Protein AF-0000000086152739 (afdb_homodimer)

Nearest PDB structures (foldseek):
  7xge-assembly3_E  TM=3.421E-01  e=3.386E-01  synthetic construct
  7uwb-assembly1_m  TM=4.133E-01  e=2.167E+00  Citrus x limon
  7uwa-assembly1_o  TM=2.280E-01  e=9.446E-01  Citrus x limon
  7xge-assembly3_E  TM=3.393E-01  e=4.428E-01  synthetic construct
  7uwb-assembly1_m  TM=4.180E-01  e=1.172E+00  Citrus x limon

Foldseek 3Di:
DCDLLNVLLCLLLVLLVVLLVVLVCCLPPVLVVLLPDPDWLLPSLQVLLVVCVVNVVSNVVSLVSNLVSLQVSLVVCCPVPPVLSVLSNVLSVLSVVLVVLCVVPPVVLSVCSNPSVNDNVVTDVVNSVSSVVNSVSSVVVSVSSVSSSVSSVCSSVVPPPDPPPPPPD/DCDPLNVLLCLLLVLLVVLLVVLVCCLPPVLVVLLPDPDWLVPSLQVLLVVCVVNVVSNVVSLVSNLVSLQVSLVVCCPPPPVLSVLSNVLSVLSVVLVVLCVPPPVVLSVCSNPSVNDNVVTDVVNSVSSVVNSVSSVVVSVSSVSSSVSSVCSSVVPPDDPPPPPPD

Secondary structure (DSSP, 8-state):
---HHHHHHHHHHHHHHHHHHHHHHIIIIIHHHHHH----HHHHHHHHHHHHHHHHHHHHHHHHHHHHHHHHHHHHTTTT-HHHHHHHHHHHHHHHHHHHHIIIIIHHHHHHHH-HHHHHHH-HHHHHHHHHHHHHHHHHHHHHHHHHHHHHHHHHHT-S---------/---HHHHHHHHHHHHHHHHHHHHHHIIIIIHHHHHHS---HHHHHHHHHHHHHHHHHHHHHHHHHHHHHHHHHHHHTTTT-HHHHHHHHHHHHHHHHHHHHIIIIIHHHHHHHH-HHHHHHH-HHHHHHHHHHHHHHHHHHHHHHHHHHHHHHHHHHT-S---------

InterPro domains:
  IPR013901 Anthrone oxygenase [PF08592] (48-150)

Radius of gyration: 21.72 Å; Cα contacts (8 Å, |Δi|>4): 498; chains: 2; bounding box: 40×76×48 Å

Structure (mmCIF, N/CA/C/O backbone):
data_AF-0000000086152739-model_v1
#
loop_
_entity.id
_entity.type
_entity.pdbx_description
1 polymer 'DUF1772-domain-containing protein'
#
loop_
_atom_site.group_PDB
_atom_site.id
_atom_site.type_symbol
_atom_site.label_atom_id
_atom_site.label_alt_id
_atom_site.label_comp_id
_atom_site.label_asym_id
_atom_site.label_entity_id
_atom_site.label_seq_id
_atom_site.pdbx_PDB_ins_code
_atom_site.Cartn_x
_atom_site.Cartn_y
_atom_site.Cartn_z
_atom_site.occupancy
_atom_site.B_iso_or_equiv
_atom_site.auth_seq_id
_atom_site.auth_comp_id
_atom_site.auth_asym_id
_atom_site.auth_atom_id
_atom_site.pdbx_PDB_model_num
ATOM 1 N N . MET A 1 1 ? -10.844 28.344 1.868 1 49.75 1 MET A N 1
ATOM 2 C CA . MET A 1 1 ? -10.555 27.75 0.566 1 49.75 1 MET A CA 1
ATOM 3 C C . MET A 1 1 ? -9.273 26.922 0.623 1 49.75 1 MET A C 1
ATOM 5 O O . MET A 1 1 ? -8.359 27.234 1.384 1 49.75 1 MET A O 1
ATOM 9 N N . VAL A 1 2 ? -9.445 25.688 0.151 1 66.88 2 VAL A N 1
ATOM 10 C CA . VAL A 1 2 ? -8.258 24.844 0.134 1 66.88 2 VAL A CA 1
ATOM 11 C C . VAL A 1 2 ? -7.199 25.469 -0.779 1 66.88 2 VAL A C 1
ATOM 13 O O . VAL A 1 2 ? -7.469 25.75 -1.952 1 66.88 2 VAL A O 1
ATOM 16 N N . THR A 1 3 ? -6.086 25.906 -0.227 1 82 3 THR A N 1
ATOM 17 C CA . THR A 1 3 ? -5.004 26.562 -0.957 1 82 3 THR A CA 1
ATOM 18 C C . THR A 1 3 ? -4.289 25.562 -1.862 1 82 3 THR A C 1
ATOM 20 O O . THR A 1 3 ? -4.453 24.344 -1.71 1 82 3 THR A O 1
ATOM 23 N N . THR A 1 4 ? -3.709 26.109 -2.904 1 85.44 4 THR A N 1
ATOM 24 C CA . THR A 1 4 ? -2.885 25.297 -3.797 1 85.44 4 THR A CA 1
ATOM 25 C C . THR A 1 4 ? -1.83 24.531 -3.01 1 85.44 4 THR A C 1
ATOM 27 O O . THR A 1 4 ? -1.557 23.359 -3.305 1 85.44 4 THR A O 1
ATOM 30 N N . GLU A 1 5 ? -1.317 25.125 -2.018 1 87.06 5 GLU A N 1
ATOM 31 C CA . GLU A 1 5 ? -0.312 24.484 -1.176 1 87.06 5 GLU A CA 1
ATOM 32 C C . GLU A 1 5 ? -0.895 23.281 -0.446 1 87.06 5 GLU A C 1
ATOM 34 O O . GLU A 1 5 ? -0.282 22.203 -0.415 1 87.06 5 GLU A O 1
ATOM 39 N N . ALA A 1 6 ? -2.051 23.516 0.002 1 89 6 ALA A N 1
ATOM 40 C CA . ALA A 1 6 ? -2.699 22.438 0.746 1 89 6 ALA A CA 1
ATOM 41 C C . ALA A 1 6 ? -3.008 21.25 -0.162 1 89 6 ALA A C 1
ATOM 43 O O . ALA A 1 6 ? -2.842 20.094 0.236 1 89 6 ALA A O 1
ATOM 44 N N . LEU A 1 7 ? -3.4 21.562 -1.333 1 93.06 7 LEU A N 1
ATOM 45 C CA . LEU A 1 7 ? -3.723 20.5 -2.289 1 93.06 7 LEU A CA 1
ATOM 46 C C . LEU A 1 7 ? -2.471 19.734 -2.691 1 93.06 7 LEU A C 1
ATOM 48 O O . LEU A 1 7 ? -2.5 18.516 -2.801 1 93.06 7 LEU A O 1
ATOM 52 N N . LEU A 1 8 ? -1.413 20.438 -2.904 1 96.12 8 LEU A N 1
ATOM 53 C CA . LEU A 1 8 ? -0.146 19.797 -3.252 1 96.12 8 LEU A CA 1
ATOM 54 C C . LEU A 1 8 ? 0.357 18.938 -2.107 1 96.12 8 LEU A C 1
ATOM 56 O O . LEU A 1 8 ? 0.83 17.812 -2.332 1 96.12 8 LEU A O 1
ATOM 60 N N . GLU A 1 9 ? 0.241 19.406 -0.935 1 95.88 9 GLU A N 1
ATOM 61 C CA . GLU A 1 9 ? 0.709 18.688 0.24 1 95.88 9 GLU A CA 1
ATOM 62 C C . GLU A 1 9 ? -0.088 17.406 0.446 1 95.88 9 GLU A C 1
ATOM 64 O O . GLU A 1 9 ? 0.488 16.344 0.7 1 95.88 9 GLU A O 1
ATOM 69 N N . ILE A 1 10 ? -1.342 17.516 0.306 1 96.38 10 ILE A N 1
ATOM 70 C CA . ILE A 1 10 ? -2.199 16.344 0.487 1 96.38 10 ILE A CA 1
ATOM 71 C C . ILE A 1 10 ? -1.947 15.344 -0.637 1 96.38 10 ILE A C 1
ATOM 73 O O . ILE A 1 10 ? -1.865 14.141 -0.394 1 96.38 10 ILE A O 1
ATOM 77 N N . ALA A 1 11 ? -1.798 15.812 -1.837 1 97.88 11 ALA A N 1
ATOM 78 C CA . ALA A 1 11 ? -1.507 14.93 -2.963 1 97.88 11 ALA A CA 1
ATOM 79 C C . ALA A 1 11 ? -0.186 14.195 -2.754 1 97.88 11 ALA A C 1
ATOM 81 O O . ALA A 1 11 ? -0.087 12.992 -3.025 1 97.88 11 ALA A O 1
ATOM 82 N N . ALA A 1 12 ? 0.777 14.961 -2.283 1 98.62 12 ALA A N 1
ATOM 83 C CA . ALA A 1 12 ? 2.092 14.383 -2.035 1 98.62 12 ALA A CA 1
ATOM 84 C C . ALA A 1 12 ? 2.012 13.266 -0.993 1 98.62 12 ALA A C 1
ATOM 86 O O . ALA A 1 12 ? 2.482 12.156 -1.228 1 98.62 12 ALA A O 1
ATOM 87 N N . ALA A 1 13 ? 1.354 13.539 0.078 1 98.44 13 ALA A N 1
ATOM 88 C CA . ALA A 1 13 ? 1.264 12.578 1.175 1 98.44 13 ALA A CA 1
ATOM 89 C C . ALA A 1 13 ? 0.388 11.391 0.792 1 98.44 13 ALA A C 1
ATOM 91 O O . ALA A 1 13 ? 0.712 10.25 1.113 1 98.44 13 ALA A O 1
ATOM 92 N N . ALA A 1 14 ? -0.678 11.672 0.103 1 98.81 14 ALA A N 1
ATOM 93 C CA . ALA A 1 14 ? -1.589 10.602 -0.297 1 98.81 14 ALA A CA 1
ATOM 94 C C . ALA A 1 14 ? -0.898 9.609 -1.232 1 98.81 14 ALA A C 1
ATOM 96 O O . ALA A 1 14 ? -0.954 8.398 -1.015 1 98.81 14 ALA A O 1
ATOM 97 N N . THR A 1 15 ? -0.236 10.133 -2.197 1 98.94 15 THR A N 1
ATOM 98 C CA . THR A 1 15 ? 0.363 9.25 -3.189 1 98.94 15 THR A CA 1
ATOM 99 C C . THR A 1 15 ? 1.608 8.57 -2.627 1 98.94 15 THR A C 1
ATOM 101 O O . THR A 1 15 ? 1.927 7.438 -3 1 98.94 15 THR A O 1
ATOM 104 N N . SER A 1 16 ? 2.273 9.227 -1.722 1 98.94 16 SER A N 1
ATOM 105 C CA . SER A 1 16 ? 3.387 8.562 -1.053 1 98.94 16 SER A CA 1
ATOM 106 C C . SER A 1 16 ? 2.9 7.426 -0.163 1 98.94 16 SER A C 1
ATOM 108 O O . SER A 1 16 ? 3.535 6.371 -0.094 1 98.94 16 SER A O 1
ATOM 110 N N . GLY A 1 17 ? 1.826 7.621 0.519 1 98.94 17 GLY A N 1
ATOM 111 C CA . GLY A 1 17 ? 1.243 6.57 1.333 1 98.94 17 GLY A CA 1
ATOM 112 C C . GLY A 1 17 ? 0.799 5.367 0.524 1 98.94 17 GLY A C 1
ATOM 113 O O . GLY A 1 17 ? 1.046 4.223 0.914 1 98.94 17 GLY A O 1
ATOM 114 N N . LEU A 1 18 ? 0.16 5.656 -0.586 1 98.94 18 LEU A N 1
ATOM 115 C CA . LEU A 1 18 ? -0.248 4.578 -1.476 1 98.94 18 LEU A CA 1
ATOM 116 C C . LEU A 1 18 ? 0.965 3.811 -1.993 1 98.94 18 LEU A C 1
ATOM 118 O O . LEU A 1 18 ? 0.939 2.58 -2.074 1 98.94 18 LEU A O 1
ATOM 122 N N . PHE A 1 19 ? 2.012 4.531 -2.346 1 98.94 19 PHE A N 1
ATOM 123 C CA . PHE A 1 19 ? 3.229 3.904 -2.852 1 98.94 19 PHE A CA 1
ATOM 124 C C . PHE A 1 19 ? 3.844 2.99 -1.799 1 98.94 19 PHE A C 1
ATOM 126 O O . PHE A 1 19 ? 4.07 1.806 -2.055 1 98.94 19 PHE A O 1
ATOM 133 N N . VAL A 1 20 ? 4.105 3.561 -0.603 1 98.88 20 VAL A N 1
ATOM 134 C CA . VAL A 1 20 ? 4.824 2.785 0.401 1 98.88 20 VAL A CA 1
ATOM 135 C C . VAL A 1 20 ? 3.947 1.637 0.895 1 98.88 20 VAL A C 1
ATOM 137 O O . VAL A 1 20 ? 4.449 0.556 1.214 1 98.88 20 VAL A O 1
ATOM 140 N N . GLY A 1 21 ? 2.631 1.815 0.962 1 98.88 21 GLY A N 1
ATOM 141 C CA . GLY A 1 21 ? 1.757 0.707 1.311 1 98.88 21 GLY A CA 1
ATOM 142 C C . GLY A 1 21 ? 1.848 -0.453 0.338 1 98.88 21 GLY A C 1
ATOM 143 O O . GLY A 1 21 ? 1.863 -1.615 0.749 1 98.88 21 GLY A O 1
ATOM 144 N N . GLY A 1 22 ? 1.84 -0.127 -0.927 1 98.69 22 GLY A N 1
ATOM 145 C CA . GLY A 1 22 ? 2.039 -1.155 -1.935 1 98.69 22 GLY A CA 1
ATOM 146 C C . GLY A 1 22 ? 3.408 -1.804 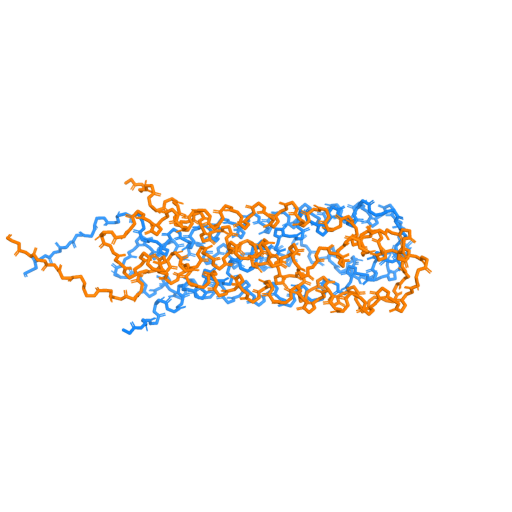-1.863 1 98.69 22 GLY A C 1
ATOM 147 O O . GLY A 1 22 ? 3.533 -3.021 -2.01 1 98.69 22 GLY A O 1
ATOM 148 N N . ALA A 1 23 ? 4.414 -0.983 -1.657 1 98.69 23 ALA A N 1
ATOM 149 C CA . ALA A 1 23 ? 5.77 -1.512 -1.534 1 98.69 23 ALA A CA 1
ATOM 150 C C . ALA A 1 23 ? 5.895 -2.432 -0.323 1 98.69 23 ALA A C 1
ATOM 152 O O . ALA A 1 23 ? 6.535 -3.48 -0.395 1 98.69 23 ALA A O 1
ATOM 153 N N . LEU A 1 24 ? 5.312 -2.004 0.714 1 98.75 24 LEU A N 1
ATOM 154 C CA . LEU A 1 24 ? 5.32 -2.824 1.92 1 98.75 24 LEU A CA 1
ATOM 155 C C . LEU A 1 24 ? 4.586 -4.141 1.687 1 98.75 24 LEU A C 1
ATOM 157 O O . LEU A 1 24 ? 5.059 -5.203 2.105 1 98.75 24 LEU A O 1
ATOM 161 N N . TYR A 1 25 ? 3.49 -4.102 1.059 1 98.62 25 TYR A N 1
ATOM 162 C CA . TYR A 1 25 ? 2.732 -5.305 0.731 1 98.62 25 TYR A CA 1
ATOM 163 C C . TYR A 1 25 ? 3.574 -6.273 -0.089 1 98.62 25 TYR A C 1
ATOM 165 O O . TYR A 1 25 ? 3.586 -7.477 0.181 1 98.62 25 TYR A O 1
ATOM 173 N N . THR A 1 26 ? 4.188 -5.734 -1.068 1 98 26 THR A N 1
ATOM 174 C CA . THR A 1 26 ? 5.062 -6.559 -1.891 1 98 26 THR A CA 1
ATOM 175 C C . THR A 1 26 ? 6.168 -7.184 -1.044 1 98 26 THR A C 1
ATOM 177 O O . THR A 1 26 ? 6.48 -8.367 -1.193 1 98 26 THR A O 1
ATOM 180 N N . SER A 1 27 ? 6.691 -6.449 -0.095 1 97.88 27 SER A N 1
ATOM 181 C CA . SER A 1 27 ? 7.832 -6.879 0.705 1 97.88 27 SER A CA 1
ATOM 182 C C . SER A 1 27 ? 7.422 -7.93 1.733 1 97.88 27 SER A C 1
ATOM 184 O O . SER A 1 27 ? 8.188 -8.859 2.02 1 97.88 27 SER A O 1
ATOM 186 N N . VAL A 1 28 ? 6.191 -7.805 2.232 1 97.62 28 VAL A N 1
ATOM 187 C CA . VAL A 1 28 ? 5.902 -8.633 3.396 1 97.62 28 VAL A CA 1
ATOM 188 C C . VAL A 1 28 ? 4.812 -9.648 3.051 1 97.62 28 VAL A C 1
ATOM 190 O O . VAL A 1 28 ? 4.539 -10.57 3.826 1 97.62 28 VAL A O 1
ATOM 193 N N . VAL A 1 29 ? 4.203 -9.508 1.945 1 97.69 29 VAL A N 1
ATOM 194 C CA . VAL A 1 29 ? 3.129 -10.43 1.59 1 97.69 29 VAL A CA 1
ATOM 195 C C . VAL A 1 29 ? 3.463 -11.133 0.276 1 97.69 29 VAL A C 1
ATOM 197 O O . VAL A 1 29 ? 3.701 -12.344 0.255 1 97.69 29 VAL A O 1
ATOM 200 N N . GLN A 1 30 ? 3.621 -10.359 -0.79 1 95.44 30 GLN A N 1
ATOM 201 C CA . GLN A 1 30 ? 3.771 -10.961 -2.113 1 95.44 30 GLN A CA 1
ATOM 202 C C . GLN A 1 30 ? 5.062 -11.766 -2.213 1 95.44 30 GLN A C 1
ATOM 204 O O . GLN A 1 30 ? 5.055 -12.906 -2.666 1 95.44 30 GLN A O 1
ATOM 209 N N . GLN A 1 31 ? 6.16 -11.117 -1.797 1 93.81 31 GLN A N 1
ATOM 210 C CA . GLN A 1 31 ? 7.465 -11.75 -1.968 1 93.81 31 GLN A CA 1
ATOM 211 C C . GLN A 1 31 ? 7.582 -13.016 -1.119 1 93.81 31 GLN A C 1
ATOM 213 O O . GLN A 1 31 ? 7.965 -14.07 -1.622 1 93.81 31 GLN A O 1
ATOM 218 N N . PRO A 1 32 ? 7.277 -13 0.114 1 94.25 32 PRO A N 1
ATOM 219 C CA . PRO A 1 32 ? 7.375 -14.234 0.889 1 94.25 32 PRO A CA 1
ATOM 220 C C . PRO A 1 32 ? 6.387 -15.305 0.423 1 94.25 32 PRO A C 1
ATOM 222 O O . PRO A 1 32 ? 6.703 -16.5 0.45 1 94.25 32 PRO A O 1
ATOM 225 N N . ALA A 1 33 ? 5.176 -14.922 0.043 1 93.12 33 ALA A N 1
ATOM 226 C CA . ALA A 1 33 ? 4.211 -15.891 -0.463 1 93.12 33 ALA A CA 1
ATOM 227 C C . ALA A 1 33 ? 4.746 -16.609 -1.7 1 93.12 33 ALA A C 1
ATOM 229 O O . ALA A 1 33 ? 4.562 -17.812 -1.854 1 93.12 33 ALA A O 1
ATOM 230 N N . PHE A 1 34 ? 5.383 -15.844 -2.531 1 89.44 34 PHE A N 1
ATOM 231 C CA . PHE A 1 34 ? 5.992 -16.375 -3.742 1 89.44 34 PHE A CA 1
ATOM 232 C C . PHE A 1 34 ? 7.07 -17.406 -3.396 1 89.44 34 PHE A C 1
ATOM 234 O O . PHE A 1 34 ? 7.121 -18.484 -3.988 1 89.44 34 PHE A O 1
ATOM 241 N N . LEU A 1 35 ? 7.898 -17.156 -2.467 1 90.75 35 LEU A N 1
ATOM 242 C CA . LEU A 1 35 ? 9.023 -18.016 -2.107 1 90.75 35 LEU A CA 1
ATOM 243 C C . LEU A 1 35 ? 8.555 -19.234 -1.33 1 90.75 35 LEU A C 1
ATOM 245 O O . LEU A 1 35 ? 9.211 -20.281 -1.357 1 90.75 35 LEU A O 1
ATOM 249 N N . GLU A 1 36 ? 7.43 -19.109 -0.689 1 90.94 36 GLU A N 1
ATOM 250 C CA . GLU A 1 36 ? 6.918 -20.203 0.141 1 90.94 36 GLU A CA 1
ATOM 251 C C . GLU A 1 36 ? 6.102 -21.188 -0.687 1 90.94 36 GLU A C 1
ATOM 253 O O . GLU A 1 36 ? 5.801 -22.297 -0.224 1 90.94 36 GLU A O 1
ATOM 258 N N . CYS A 1 37 ? 5.699 -20.75 -1.852 1 82.31 37 CYS A N 1
ATOM 259 C CA . CYS A 1 37 ? 4.922 -21.641 -2.707 1 82.31 37 CYS A CA 1
ATOM 260 C C . CYS A 1 37 ? 5.832 -22.609 -3.451 1 82.31 37 CYS A C 1
ATOM 262 O O . CYS A 1 37 ? 6.836 -22.203 -4.031 1 82.31 37 CYS A O 1
ATOM 264 N N . ALA A 1 38 ? 5.625 -23.844 -3.229 1 70.06 38 ALA A N 1
ATOM 265 C CA . ALA A 1 38 ? 6.391 -24.906 -3.871 1 70.06 38 ALA A CA 1
ATOM 266 C C . ALA A 1 38 ? 5.871 -25.188 -5.277 1 70.06 38 ALA A C 1
ATOM 268 O O . ALA A 1 38 ? 5.012 -26.062 -5.469 1 70.06 38 ALA A O 1
ATOM 269 N N . THR A 1 39 ? 6.074 -24.312 -6.098 1 71.19 39 THR A N 1
ATOM 270 C CA . THR A 1 39 ? 5.605 -24.594 -7.453 1 71.19 39 THR A CA 1
ATOM 271 C C . THR A 1 39 ? 6.711 -24.328 -8.469 1 71.19 39 THR A C 1
ATOM 273 O O . THR A 1 39 ? 7.82 -23.922 -8.102 1 71.19 39 THR A O 1
ATOM 276 N N . THR A 1 40 ? 6.418 -24.656 -9.695 1 74.62 40 THR A N 1
ATOM 277 C CA . THR A 1 40 ? 7.391 -24.578 -10.781 1 74.62 40 THR A CA 1
ATOM 278 C C . THR A 1 40 ? 7.355 -23.203 -11.438 1 74.62 40 THR A C 1
ATOM 280 O O . THR A 1 40 ? 6.379 -22.469 -11.289 1 74.62 40 THR A O 1
ATOM 283 N N . ASN A 1 41 ? 8.453 -22.891 -12.047 1 82.62 41 ASN A N 1
ATOM 284 C CA . ASN A 1 41 ? 8.609 -21.625 -12.758 1 82.62 41 ASN A CA 1
ATOM 285 C C . ASN A 1 41 ? 7.551 -21.453 -13.836 1 82.62 41 ASN A C 1
ATOM 287 O O . ASN A 1 41 ? 7.277 -20.328 -14.266 1 82.62 41 ASN A O 1
ATOM 291 N N . GLU A 1 42 ? 6.984 -22.562 -14.141 1 79.75 42 GLU A N 1
ATOM 292 C CA . GLU A 1 42 ? 5.945 -22.5 -15.164 1 79.75 42 GLU A CA 1
ATOM 293 C C . GLU A 1 42 ? 4.77 -21.641 -14.711 1 79.75 42 GLU A C 1
ATOM 295 O O . GLU A 1 42 ? 4.074 -21.047 -15.531 1 79.75 42 GLU A O 1
ATOM 300 N N . PHE A 1 43 ? 4.707 -21.516 -13.398 1 79.06 43 PHE A N 1
ATOM 301 C CA . PHE A 1 43 ? 3.562 -20.781 -12.875 1 79.06 43 PHE A CA 1
ATOM 302 C C . PHE A 1 43 ? 4.016 -19.484 -12.219 1 79.06 43 PHE A C 1
ATOM 304 O O . PHE A 1 43 ? 3.381 -18.438 -12.383 1 79.06 43 PHE A O 1
ATOM 311 N N . ARG A 1 44 ? 5.172 -19.531 -11.672 1 85.19 44 ARG A N 1
ATOM 312 C CA . ARG A 1 44 ? 5.68 -18.359 -10.945 1 85.19 44 ARG A CA 1
ATOM 313 C C . ARG A 1 44 ? 6.098 -17.266 -11.906 1 85.19 44 ARG A C 1
ATOM 315 O O . ARG A 1 44 ? 5.805 -16.078 -11.672 1 85.19 44 ARG A O 1
ATOM 322 N N . ALA A 1 45 ? 6.707 -17.656 -12.953 1 88.81 45 ALA A N 1
ATOM 323 C CA . ALA A 1 45 ? 7.309 -16.672 -13.852 1 88.81 45 ALA A CA 1
ATOM 324 C C . ALA A 1 45 ? 6.238 -15.844 -14.555 1 88.81 45 ALA A C 1
ATOM 326 O O . ALA A 1 45 ? 6.309 -14.609 -14.57 1 88.81 45 ALA A O 1
ATOM 327 N N . PRO A 1 46 ? 5.227 -16.5 -15.055 1 89.56 46 PRO A N 1
ATOM 328 C CA . PRO A 1 46 ? 4.195 -15.68 -15.695 1 89.56 46 PRO A CA 1
ATOM 329 C C . PRO A 1 46 ? 3.443 -14.797 -14.695 1 89.56 46 PRO A C 1
ATOM 331 O O . PRO A 1 46 ? 3.047 -13.68 -15.039 1 89.56 46 PRO A O 1
ATOM 334 N N . TYR A 1 47 ? 3.178 -15.266 -13.539 1 90 47 TYR A N 1
ATOM 335 C CA . TYR A 1 47 ? 2.506 -14.445 -12.531 1 90 47 TYR A CA 1
ATOM 336 C C . TYR A 1 47 ? 3.312 -13.195 -12.227 1 90 47 TYR A C 1
ATOM 338 O O . TYR A 1 47 ? 2.77 -12.086 -12.203 1 90 47 TYR A O 1
ATOM 346 N N . PHE A 1 48 ? 4.629 -13.391 -11.969 1 92.94 48 PHE A N 1
ATOM 347 C CA . PHE A 1 48 ? 5.473 -12.25 -11.648 1 92.94 48 PHE A CA 1
ATOM 348 C C . PHE A 1 48 ? 5.508 -11.258 -12.805 1 92.94 48 PHE A C 1
ATOM 350 O O . PHE A 1 48 ? 5.5 -10.047 -12.586 1 92.94 48 PHE A O 1
ATOM 357 N N . SER A 1 49 ? 5.613 -11.781 -13.969 1 94.31 49 SER A N 1
ATOM 358 C CA . SER A 1 49 ? 5.652 -10.93 -15.156 1 94.31 49 SER A CA 1
ATOM 359 C C . SER A 1 49 ? 4.418 -10.039 -15.242 1 94.31 49 SER A C 1
ATOM 361 O O . SER A 1 49 ? 4.531 -8.828 -15.461 1 94.31 49 SER A O 1
ATOM 363 N N . ARG A 1 50 ? 3.252 -10.586 -15.016 1 94.19 50 ARG A N 1
ATOM 364 C CA . ARG A 1 50 ? 2.012 -9.82 -15.078 1 94.19 50 ARG A CA 1
ATOM 365 C C . ARG A 1 50 ? 1.911 -8.844 -13.914 1 94.19 50 ARG A C 1
ATOM 367 O O . ARG A 1 50 ? 1.519 -7.691 -14.086 1 94.19 50 ARG A O 1
ATOM 374 N N . ALA A 1 51 ? 2.262 -9.359 -12.75 1 95.44 51 ALA A N 1
ATOM 375 C CA . ALA A 1 51 ? 2.242 -8.492 -11.57 1 95.44 51 ALA A CA 1
ATOM 376 C C . ALA A 1 51 ? 3.176 -7.301 -11.742 1 95.44 51 ALA A C 1
ATOM 378 O O . ALA A 1 51 ? 2.828 -6.176 -11.383 1 95.44 51 ALA A O 1
ATOM 379 N N . TYR A 1 52 ? 4.34 -7.551 -12.289 1 96.94 52 TYR A N 1
ATOM 380 C CA . TYR A 1 52 ? 5.324 -6.5 -12.516 1 96.94 52 TYR A CA 1
ATOM 381 C C . TYR A 1 52 ? 4.77 -5.414 -13.43 1 96.94 52 TYR A C 1
ATOM 383 O O . TYR A 1 52 ? 4.965 -4.223 -13.18 1 96.94 52 TYR A O 1
ATOM 391 N N . ALA A 1 53 ? 4.121 -5.773 -14.453 1 96.81 53 ALA A N 1
ATOM 392 C CA . ALA A 1 53 ? 3.57 -4.812 -15.406 1 96.81 53 ALA A CA 1
ATOM 393 C C . ALA A 1 53 ? 2.588 -3.865 -14.719 1 96.81 53 ALA A C 1
ATOM 395 O O . ALA A 1 53 ? 2.652 -2.65 -14.914 1 96.81 53 ALA A O 1
ATOM 396 N N . HIS A 1 54 ? 1.709 -4.375 -13.922 1 97.69 54 HIS A N 1
ATOM 397 C CA . HIS A 1 54 ? 0.736 -3.564 -13.203 1 97.69 54 HIS A CA 1
ATOM 398 C C . HIS A 1 54 ? 1.412 -2.721 -12.125 1 97.69 54 HIS A C 1
ATOM 400 O O . HIS A 1 54 ? 1.104 -1.535 -11.977 1 97.69 54 HIS A O 1
ATOM 406 N N . ALA A 1 55 ? 2.326 -3.363 -11.414 1 97.94 55 ALA A N 1
ATOM 407 C CA . ALA A 1 55 ? 2.994 -2.689 -10.305 1 97.94 55 ALA A CA 1
ATOM 408 C C . ALA A 1 55 ? 3.861 -1.536 -10.797 1 97.94 55 ALA A C 1
ATOM 410 O O . ALA A 1 55 ? 3.895 -0.466 -10.188 1 97.94 55 ALA A O 1
ATOM 411 N N . ALA A 1 56 ? 4.598 -1.74 -11.906 1 97.25 56 ALA A N 1
ATOM 412 C CA . ALA A 1 56 ? 5.461 -0.708 -12.477 1 97.25 56 ALA A CA 1
ATOM 413 C C . ALA A 1 56 ? 4.652 0.516 -12.891 1 97.25 56 ALA A C 1
ATOM 415 O O . ALA A 1 56 ? 5.062 1.653 -12.648 1 97.25 56 ALA A O 1
ATOM 416 N N . ARG A 1 57 ? 3.539 0.267 -13.438 1 97.12 57 ARG A N 1
ATOM 417 C CA . ARG A 1 57 ? 2.666 1.362 -13.852 1 97.12 57 ARG A CA 1
ATOM 418 C C . ARG A 1 57 ? 2.141 2.129 -12.641 1 97.12 57 ARG A C 1
ATOM 420 O O . ARG A 1 57 ? 2.182 3.359 -12.609 1 97.12 57 ARG A O 1
ATOM 427 N N . LEU A 1 58 ? 1.669 1.421 -11.672 1 98.31 58 LEU A N 1
ATOM 428 C CA . LEU A 1 58 ? 1.097 2.025 -10.469 1 98.31 58 LEU A CA 1
ATOM 429 C C . LEU A 1 58 ? 2.156 2.797 -9.695 1 98.31 58 LEU A C 1
ATOM 431 O O . LEU A 1 58 ? 1.981 3.982 -9.398 1 98.31 58 LEU A O 1
ATOM 435 N N . GLN A 1 59 ? 3.279 2.189 -9.43 1 98.12 59 GLN A N 1
ATOM 436 C CA . GLN A 1 59 ? 4.258 2.742 -8.5 1 98.12 59 GLN A CA 1
ATOM 437 C C . GLN A 1 59 ? 5.043 3.883 -9.141 1 98.12 59 GLN A C 1
ATOM 439 O O . GLN A 1 59 ? 5.438 4.832 -8.461 1 98.12 59 GLN A O 1
ATOM 444 N N . SER A 1 60 ? 5.324 3.777 -10.469 1 97.75 60 SER A N 1
ATOM 445 C CA . SER A 1 60 ? 5.996 4.891 -11.133 1 97.75 60 SER A CA 1
ATOM 446 C C . SER A 1 60 ? 5.137 6.148 -11.109 1 97.75 60 SER A C 1
ATOM 448 O O . SER A 1 60 ? 5.629 7.238 -10.805 1 97.75 60 SER A O 1
ATOM 450 N N . ARG A 1 61 ? 3.871 5.98 -11.367 1 98.25 61 ARG A N 1
ATOM 451 C CA . ARG A 1 61 ? 2.969 7.125 -11.367 1 98.25 61 ARG A CA 1
ATOM 452 C C . ARG A 1 61 ? 2.852 7.727 -9.969 1 98.25 61 ARG A C 1
ATOM 454 O O . ARG A 1 61 ? 2.885 8.945 -9.805 1 98.25 61 ARG A O 1
ATOM 461 N N . LEU A 1 62 ? 2.715 6.906 -8.992 1 98.88 62 LEU A N 1
ATOM 462 C CA . LEU A 1 62 ? 2.586 7.379 -7.621 1 98.88 62 LEU A CA 1
ATOM 463 C C . LEU A 1 62 ? 3.852 8.109 -7.18 1 98.88 62 LEU A C 1
ATOM 465 O O . LEU A 1 62 ? 3.775 9.141 -6.512 1 98.88 62 LEU A O 1
ATOM 469 N N . SER A 1 63 ? 4.98 7.508 -7.535 1 98.75 63 SER A N 1
ATOM 470 C CA . SER A 1 63 ? 6.238 8.125 -7.121 1 98.75 63 SER A CA 1
ATOM 471 C C . SER A 1 63 ? 6.43 9.492 -7.77 1 98.75 63 SER A C 1
ATOM 473 O O . S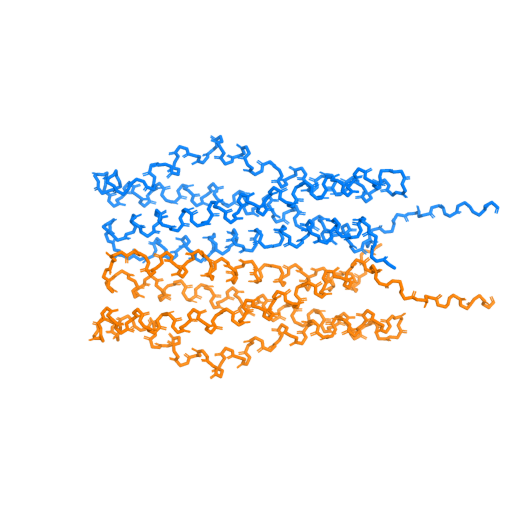ER A 1 63 ? 6.898 10.43 -7.125 1 98.75 63 SER A O 1
ATOM 475 N N . ILE A 1 64 ? 6.086 9.625 -9.008 1 98.69 64 ILE A N 1
ATOM 476 C CA . ILE A 1 64 ? 6.242 10.883 -9.734 1 98.69 64 ILE A CA 1
ATOM 477 C C . ILE A 1 64 ? 5.305 11.938 -9.156 1 98.69 64 ILE A C 1
ATOM 479 O O . ILE A 1 64 ? 5.73 13.055 -8.844 1 98.69 64 ILE A O 1
ATOM 483 N N . VAL A 1 65 ? 4.051 11.57 -8.977 1 98.81 65 VAL A N 1
ATOM 484 C CA . VAL A 1 65 ? 3.084 12.531 -8.453 1 98.81 65 VAL A CA 1
ATOM 485 C C . VAL A 1 65 ? 3.502 12.969 -7.055 1 98.81 65 VAL A C 1
ATOM 487 O O . VAL A 1 65 ? 3.445 14.164 -6.73 1 98.81 65 VAL A O 1
ATOM 490 N N . SER A 1 66 ? 3.893 12.031 -6.254 1 98.88 66 SER A N 1
ATOM 491 C CA . SER A 1 66 ? 4.289 12.367 -4.891 1 98.88 66 SER A CA 1
ATOM 492 C C . SER A 1 66 ? 5.508 13.281 -4.875 1 98.88 66 SER A C 1
ATOM 494 O O . SER A 1 66 ? 5.52 14.289 -4.168 1 98.88 66 SER A O 1
ATOM 496 N N . SER A 1 67 ? 6.496 12.938 -5.656 1 98.88 67 SER A N 1
ATOM 497 C CA . SER A 1 67 ? 7.742 13.695 -5.656 1 98.88 67 SER A CA 1
ATOM 498 C C . SER A 1 67 ? 7.531 15.109 -6.191 1 98.88 67 SER A C 1
ATOM 500 O O . SER A 1 67 ? 7.93 16.078 -5.555 1 98.88 67 SER A O 1
ATOM 502 N N . VAL A 1 68 ? 6.848 15.242 -7.27 1 98.75 68 VAL A N 1
ATOM 503 C CA . VAL A 1 68 ? 6.641 16.547 -7.898 1 98.75 68 VAL A CA 1
ATOM 504 C C . VAL A 1 68 ? 5.77 17.422 -7.004 1 98.75 68 VAL A C 1
ATOM 506 O O . VAL A 1 68 ? 6.062 18.609 -6.812 1 98.75 68 VAL A O 1
ATOM 509 N N . SER A 1 69 ? 4.727 16.859 -6.441 1 98.75 69 SER A N 1
ATOM 510 C CA . SER A 1 69 ? 3.84 17.609 -5.555 1 98.75 69 SER A CA 1
ATOM 511 C C . SER A 1 69 ? 4.574 18.062 -4.301 1 98.75 69 SER A C 1
ATOM 513 O O . SER A 1 69 ? 4.414 19.219 -3.871 1 98.75 69 SER A O 1
ATOM 515 N N . ALA A 1 70 ? 5.348 17.203 -3.762 1 98.62 70 ALA A N 1
ATOM 516 C CA . ALA A 1 70 ? 6.074 17.547 -2.543 1 98.62 70 ALA A CA 1
ATOM 517 C C . ALA A 1 70 ? 7.113 18.641 -2.814 1 98.62 70 ALA A C 1
ATOM 519 O O . ALA A 1 70 ? 7.25 19.578 -2.035 1 98.62 70 ALA A O 1
ATOM 520 N N . ILE A 1 71 ? 7.809 18.5 -3.855 1 98.62 71 ILE A N 1
ATOM 521 C CA . ILE A 1 71 ? 8.836 19.469 -4.207 1 98.62 71 ILE A CA 1
ATOM 522 C C . ILE A 1 71 ? 8.18 20.812 -4.531 1 98.62 71 ILE A C 1
ATOM 524 O O . ILE A 1 71 ? 8.648 21.859 -4.094 1 98.62 71 ILE A O 1
ATOM 528 N N . ALA A 1 72 ? 7.09 20.766 -5.262 1 98.38 72 ALA A N 1
ATOM 529 C CA . ALA A 1 72 ? 6.355 21.984 -5.555 1 98.38 72 ALA A CA 1
ATOM 530 C C . ALA A 1 72 ? 5.871 22.656 -4.273 1 98.38 72 ALA A C 1
ATOM 532 O O . ALA A 1 72 ? 6 23.875 -4.113 1 98.38 72 ALA A O 1
ATOM 533 N N . ALA A 1 73 ? 5.32 21.906 -3.348 1 96.44 73 ALA A N 1
ATOM 534 C CA . ALA A 1 73 ? 4.887 22.438 -2.061 1 96.44 73 ALA A CA 1
ATOM 535 C C . ALA A 1 73 ? 6.051 23.062 -1.302 1 96.44 73 ALA A C 1
ATOM 537 O O . ALA A 1 73 ? 5.922 24.156 -0.735 1 96.44 73 ALA A O 1
ATOM 538 N N . GLY A 1 74 ? 7.148 22.391 -1.358 1 96.62 74 GLY A N 1
ATOM 539 C CA . GLY A 1 74 ? 8.328 22.906 -0.685 1 96.62 74 GLY A CA 1
ATOM 540 C C . GLY A 1 74 ? 8.805 24.234 -1.261 1 96.62 74 GLY A C 1
ATOM 541 O O . GLY A 1 74 ? 9.211 25.125 -0.518 1 96.62 74 GLY A O 1
ATOM 542 N N . ILE A 1 75 ? 8.727 24.328 -2.535 1 97.19 75 ILE A N 1
ATOM 543 C CA . ILE A 1 75 ? 9.156 25.547 -3.209 1 97.19 75 ILE A CA 1
ATOM 544 C C . ILE A 1 75 ? 8.211 26.688 -2.854 1 97.19 75 ILE A C 1
ATOM 546 O O . ILE A 1 75 ? 8.656 27.812 -2.586 1 97.19 75 ILE A O 1
ATOM 550 N N . LEU A 1 76 ? 6.988 26.422 -2.812 1 94.25 76 LEU A N 1
ATOM 551 C CA . LEU A 1 76 ? 5.992 27.453 -2.516 1 94.25 76 LEU A CA 1
ATOM 552 C C . LEU A 1 76 ? 6.098 27.906 -1.065 1 94.25 76 LEU A C 1
ATOM 554 O O . LEU A 1 76 ? 5.777 29.047 -0.748 1 94.25 76 LEU A O 1
ATOM 558 N N . LEU A 1 77 ? 6.617 27.094 -0.23 1 91.62 77 LEU A N 1
ATOM 559 C CA . LEU A 1 77 ? 6.656 27.391 1.199 1 91.62 77 LEU A CA 1
ATOM 560 C C . LEU A 1 77 ? 7.996 28 1.596 1 91.62 77 LEU A C 1
ATOM 562 O O . LEU A 1 77 ? 8.195 28.375 2.754 1 91.62 77 LEU A O 1
ATOM 566 N N . ARG A 1 78 ? 8.836 28.203 0.715 1 91.62 78 ARG A N 1
ATOM 567 C CA . ARG A 1 78 ? 10.211 28.578 1.003 1 91.62 78 ARG A CA 1
ATOM 568 C C . ARG A 1 78 ? 10.266 29.891 1.783 1 91.62 78 ARG A C 1
ATOM 570 O O . ARG A 1 78 ? 11.031 30.016 2.738 1 91.62 78 ARG A O 1
ATOM 577 N N . GLU A 1 79 ? 9.406 30.797 1.485 1 88.56 79 GLU A N 1
ATOM 578 C CA . GLU A 1 79 ? 9.461 32.125 2.084 1 88.56 79 GLU A CA 1
ATOM 579 C C . GLU A 1 79 ? 8.641 32.188 3.369 1 88.56 79 GLU A C 1
ATOM 581 O O . GLU A 1 79 ? 9.047 32.844 4.34 1 88.56 79 GLU A O 1
ATOM 586 N N . SER A 1 80 ? 7.562 31.5 3.428 1 85.5 80 SER A N 1
ATOM 587 C CA . SER A 1 80 ? 6.625 31.625 4.539 1 85.5 80 SER A CA 1
ATOM 588 C C . SER A 1 80 ? 6.988 30.672 5.676 1 85.5 80 SER A C 1
ATOM 590 O O . SER A 1 80 ? 6.758 30.969 6.848 1 85.5 80 SER A O 1
ATOM 592 N N . ASP A 1 81 ? 7.512 29.547 5.363 1 86.19 81 ASP A N 1
ATOM 593 C CA . ASP A 1 81 ? 7.84 28.516 6.344 1 86.19 81 ASP A CA 1
ATOM 594 C C . ASP A 1 81 ? 9.039 27.688 5.891 1 86.19 81 ASP A C 1
ATOM 596 O O . ASP A 1 81 ? 8.867 26.609 5.316 1 86.19 81 ASP A O 1
ATOM 600 N N . SER A 1 82 ? 10.18 28.078 6.289 1 86.69 82 SER A N 1
ATOM 601 C CA . SER A 1 82 ? 11.422 27.484 5.797 1 86.69 82 SER A CA 1
ATOM 602 C C . SER A 1 82 ? 11.609 26.062 6.324 1 86.69 82 SER A C 1
ATOM 604 O O . SER A 1 82 ? 12.109 25.188 5.609 1 86.69 82 SER A O 1
ATOM 606 N N . THR A 1 83 ? 11.25 25.844 7.473 1 87.75 83 THR A N 1
ATOM 607 C CA . THR A 1 83 ? 11.438 24.531 8.07 1 87.75 83 THR A CA 1
ATOM 608 C C . THR A 1 83 ? 10.547 23.5 7.387 1 87.75 83 THR A C 1
ATOM 610 O O . THR A 1 83 ? 11.023 22.438 6.965 1 87.75 83 THR A O 1
ATOM 613 N N . ASN A 1 84 ? 9.32 23.891 7.242 1 91.38 84 ASN A N 1
ATOM 614 C CA . ASN A 1 84 ? 8.406 22.984 6.566 1 91.38 84 ASN A CA 1
ATOM 615 C C . ASN A 1 84 ? 8.766 22.812 5.09 1 91.38 84 ASN A C 1
ATOM 617 O O . ASN A 1 84 ? 8.609 21.734 4.527 1 91.38 84 ASN A O 1
ATOM 621 N N . SER A 1 85 ? 9.203 23.891 4.543 1 94.44 85 SER A N 1
ATOM 622 C CA . SER A 1 85 ? 9.664 23.828 3.162 1 94.44 85 SER A CA 1
ATOM 623 C C . SER A 1 85 ? 10.758 22.781 2.992 1 94.44 85 SER A C 1
ATOM 625 O O . SER A 1 85 ? 10.695 21.953 2.076 1 94.44 85 SER A O 1
ATOM 627 N N . LYS A 1 86 ? 11.703 22.766 3.852 1 96.06 86 LYS A N 1
ATOM 628 C CA . LYS A 1 86 ? 12.828 21.828 3.77 1 96.06 86 LYS A CA 1
ATOM 629 C C . LYS A 1 86 ? 12.352 20.375 3.93 1 96.06 86 LYS A C 1
ATOM 631 O O . LYS A 1 86 ? 12.883 19.469 3.287 1 96.06 86 LYS A O 1
ATOM 636 N N . LEU A 1 87 ? 11.398 20.188 4.754 1 96.06 87 LEU A N 1
ATOM 637 C CA . LEU A 1 87 ? 10.867 18.844 4.965 1 96.06 87 LEU A CA 1
ATOM 638 C C . LEU A 1 87 ? 10.164 18.328 3.711 1 96.06 87 LEU A C 1
ATOM 640 O O . LEU A 1 87 ? 10.344 17.172 3.314 1 96.06 87 LEU A O 1
ATOM 644 N N . TRP A 1 88 ? 9.406 19.172 3.133 1 97.5 88 TRP A N 1
ATOM 645 C CA . TRP A 1 88 ? 8.727 18.797 1.895 1 97.5 88 TRP A CA 1
ATOM 646 C C . TRP A 1 88 ? 9.734 18.531 0.78 1 97.5 88 TRP A C 1
ATOM 648 O O . TRP A 1 88 ? 9.609 17.547 0.05 1 97.5 88 TRP A O 1
ATOM 658 N N . LEU A 1 89 ? 10.727 19.344 0.676 1 98.44 89 LEU A N 1
ATOM 659 C CA . LEU A 1 89 ? 11.742 19.172 -0.361 1 98.44 89 LEU A CA 1
ATOM 660 C C . LEU A 1 89 ? 12.531 17.891 -0.141 1 98.44 89 LEU A C 1
ATOM 662 O O . LEU A 1 89 ? 12.789 17.141 -1.088 1 98.44 89 LEU A O 1
ATOM 666 N N . ALA A 1 90 ? 12.906 17.641 1.068 1 98.56 90 ALA A N 1
ATOM 667 C CA . ALA A 1 90 ? 13.672 16.422 1.376 1 98.56 90 ALA A CA 1
ATOM 668 C C . ALA A 1 90 ? 12.844 15.172 1.108 1 98.56 90 ALA A C 1
ATOM 670 O O . ALA A 1 90 ? 13.328 14.227 0.487 1 98.56 90 ALA A O 1
ATOM 671 N N . SER A 1 91 ? 11.633 15.219 1.584 1 98.75 91 SER A N 1
ATOM 672 C CA . SER A 1 91 ? 10.758 14.062 1.402 1 98.75 91 SER A CA 1
ATOM 673 C C . SER A 1 91 ? 10.43 13.844 -0.07 1 98.75 91 SER A C 1
ATOM 675 O O . SER A 1 91 ? 10.422 12.703 -0.548 1 98.75 91 SER A O 1
ATOM 677 N N . GLY A 1 92 ? 10.133 14.898 -0.779 1 98.81 92 GLY A N 1
ATOM 678 C CA . GLY A 1 92 ? 9.898 14.789 -2.209 1 98.81 92 GLY A CA 1
ATOM 679 C C . GLY A 1 92 ? 11.102 14.273 -2.977 1 98.81 92 GLY A C 1
ATOM 680 O O . GLY A 1 92 ? 10.953 13.469 -3.902 1 98.81 92 GLY A O 1
ATOM 681 N N . SER A 1 93 ? 12.266 14.719 -2.582 1 98.75 93 SER A N 1
ATOM 682 C CA . SER A 1 93 ? 13.492 14.258 -3.219 1 98.75 93 SER A CA 1
ATOM 683 C C . SER A 1 93 ? 13.734 12.773 -2.949 1 98.75 93 SER A C 1
ATOM 685 O O . SER A 1 93 ? 14.195 12.047 -3.832 1 98.75 93 SER A O 1
ATOM 687 N N . LEU A 1 94 ? 13.484 12.375 -1.761 1 98.75 94 LEU A N 1
ATOM 688 C CA . LEU A 1 94 ? 13.602 10.953 -1.445 1 98.75 94 LEU A CA 1
ATOM 689 C C . LEU A 1 94 ? 12.688 10.117 -2.34 1 98.75 94 LEU A C 1
ATOM 691 O O . LEU A 1 94 ? 13.109 9.102 -2.885 1 98.75 94 LEU A O 1
ATOM 695 N N . MET A 1 95 ? 11.453 10.594 -2.543 1 98.81 95 MET A N 1
ATOM 696 C CA . MET A 1 95 ? 10.531 9.875 -3.422 1 98.81 95 MET A CA 1
ATOM 697 C C . MET A 1 95 ? 11.055 9.852 -4.855 1 98.81 95 MET A C 1
ATOM 699 O O . MET A 1 95 ? 10.922 8.844 -5.551 1 98.81 95 MET A O 1
ATOM 703 N N . LEU A 1 96 ? 11.633 10.898 -5.23 1 98.56 96 LEU A N 1
ATOM 704 C CA . LEU A 1 96 ? 12.141 11.016 -6.594 1 98.56 96 LEU A CA 1
ATOM 705 C C . LEU A 1 96 ? 13.305 10.055 -6.824 1 98.56 96 LEU A C 1
ATOM 707 O O . LEU A 1 96 ? 13.484 9.555 -7.934 1 98.56 96 LEU A O 1
ATOM 711 N N . THR A 1 97 ? 14.055 9.812 -5.82 1 98.44 97 THR A N 1
ATOM 712 C CA . THR A 1 97 ? 15.25 8.977 -5.945 1 98.44 97 THR A CA 1
ATOM 713 C C . THR A 1 97 ? 14.875 7.531 -6.246 1 98.44 97 THR A C 1
ATOM 715 O O . THR A 1 97 ? 15.695 6.762 -6.746 1 98.44 97 THR A O 1
ATOM 718 N N . ILE A 1 98 ? 13.68 7.176 -6.039 1 98.44 98 ILE A N 1
ATOM 719 C CA . ILE A 1 98 ? 13.25 5.793 -6.219 1 98.44 98 ILE A CA 1
ATOM 720 C C . ILE A 1 98 ? 13.352 5.41 -7.695 1 98.44 98 ILE A C 1
ATOM 722 O O . ILE A 1 98 ? 13.742 4.289 -8.023 1 98.44 98 ILE A O 1
ATOM 726 N N . ILE A 1 99 ? 13.094 6.309 -8.539 1 97.56 99 ILE A N 1
ATOM 727 C CA . ILE A 1 99 ? 13.102 6.027 -9.969 1 97.56 99 ILE A CA 1
ATOM 728 C C . ILE A 1 99 ? 14.523 5.734 -10.43 1 97.56 99 ILE A C 1
ATOM 730 O O . ILE A 1 99 ? 14.797 4.66 -10.977 1 97.56 99 ILE A O 1
ATOM 734 N N . PRO A 1 100 ? 15.453 6.633 -10.211 1 97.69 100 PRO A N 1
ATOM 735 C CA . PRO A 1 100 ? 16.812 6.297 -10.633 1 97.69 100 PRO A CA 1
ATOM 736 C C . PRO A 1 100 ? 17.391 5.09 -9.883 1 97.69 100 PRO A C 1
ATOM 738 O O . PRO A 1 100 ? 18.188 4.332 -10.445 1 97.69 100 PRO A O 1
ATOM 741 N N . TYR A 1 101 ? 17.078 4.906 -8.633 1 98.44 101 TYR A N 1
ATOM 742 C CA . TYR A 1 101 ? 17.469 3.699 -7.914 1 98.44 101 TYR A CA 1
ATOM 743 C C . TYR A 1 101 ? 16.969 2.451 -8.633 1 98.44 101 TYR A C 1
ATOM 745 O O . TYR A 1 101 ? 17.719 1.488 -8.805 1 98.44 101 TYR A O 1
ATOM 753 N N . THR A 1 102 ? 15.773 2.457 -9.078 1 97.88 102 THR A N 1
ATOM 754 C CA . THR A 1 102 ? 15.188 1.312 -9.773 1 97.88 102 THR A CA 1
ATOM 755 C C . THR A 1 102 ? 15.898 1.063 -11.102 1 97.88 102 THR A C 1
ATOM 757 O O . THR A 1 102 ? 16.25 -0.074 -11.422 1 97.88 102 THR A O 1
ATOM 760 N N . ILE A 1 103 ? 16.141 2.119 -11.797 1 97.44 103 ILE A N 1
ATOM 761 C CA . ILE A 1 103 ? 16.766 2.002 -13.109 1 97.44 103 ILE A CA 1
ATOM 762 C C . ILE A 1 103 ? 18.188 1.454 -12.961 1 97.44 103 ILE A C 1
ATOM 764 O O . ILE A 1 103 ? 18.594 0.547 -13.695 1 97.44 103 ILE A O 1
ATOM 768 N N . VAL A 1 104 ? 18.875 1.917 -11.953 1 97.94 104 VAL A N 1
ATOM 769 C CA . VAL A 1 104 ? 20.297 1.599 -11.828 1 97.94 104 VAL A CA 1
ATOM 770 C C . VAL A 1 104 ? 20.469 0.26 -11.109 1 97.94 104 VAL A C 1
ATOM 772 O O . VAL A 1 104 ? 21.312 -0.551 -11.492 1 97.94 104 VAL A O 1
ATOM 775 N N . ARG A 1 105 ? 19.656 -0.039 -10.164 1 98.06 105 ARG A N 1
ATOM 776 C CA . ARG A 1 105 ? 19.938 -1.173 -9.289 1 98.06 105 ARG A CA 1
ATOM 777 C C . ARG A 1 105 ? 19 -2.344 -9.594 1 98.06 105 ARG A C 1
ATOM 779 O O . ARG A 1 105 ? 19.359 -3.5 -9.344 1 98.06 105 ARG A O 1
ATOM 786 N N . MET A 1 106 ? 17.828 -2.105 -10.227 1 98 106 MET A N 1
ATOM 787 C CA . MET A 1 106 ? 16.844 -3.178 -10.25 1 98 106 MET A CA 1
ATOM 788 C C . MET A 1 106 ? 16.453 -3.521 -11.688 1 98 106 MET A C 1
ATOM 790 O O . MET A 1 106 ? 16.016 -4.641 -11.961 1 98 106 MET A O 1
ATOM 794 N N . LEU A 1 107 ? 16.625 -2.684 -12.594 1 97.44 107 LEU A N 1
ATOM 795 C CA . LEU A 1 107 ? 15.992 -2.803 -13.906 1 97.44 107 LEU A CA 1
ATOM 796 C C . LEU A 1 107 ? 16.5 -4.043 -14.641 1 97.44 107 LEU A C 1
ATOM 798 O O . LEU A 1 107 ? 15.711 -4.781 -15.234 1 97.44 107 LEU A O 1
ATOM 802 N N . LYS A 1 108 ? 17.766 -4.285 -14.656 1 97.69 108 LYS A N 1
ATOM 803 C CA . LYS A 1 108 ? 18.328 -5.461 -15.32 1 97.69 108 LYS A CA 1
ATOM 804 C C . LYS A 1 108 ? 17.75 -6.75 -14.742 1 97.69 108 LYS A C 1
ATOM 806 O O . LYS A 1 108 ? 17.344 -7.645 -15.492 1 97.69 108 LYS A O 1
ATOM 811 N N . LEU A 1 109 ? 17.703 -6.812 -13.461 1 97.69 109 LEU A N 1
ATOM 812 C CA . LEU A 1 109 ? 17.141 -7.977 -12.781 1 97.69 109 LEU A CA 1
ATOM 813 C C . LEU A 1 109 ? 15.648 -8.109 -13.078 1 97.69 109 LEU A C 1
ATOM 815 O O . LEU A 1 109 ? 15.148 -9.219 -13.297 1 97.69 109 LEU A O 1
ATOM 819 N N . ASN A 1 110 ? 14.953 -6.988 -13.07 1 97.44 110 ASN A N 1
ATOM 820 C CA . ASN A 1 110 ? 13.539 -7.004 -13.422 1 97.44 110 ASN A CA 1
ATOM 821 C C . ASN A 1 110 ? 13.312 -7.625 -14.797 1 97.44 110 ASN A C 1
ATOM 823 O O . ASN A 1 110 ? 12.445 -8.492 -14.961 1 97.44 110 ASN A O 1
ATOM 827 N N . PHE A 1 111 ? 14.07 -7.258 -15.742 1 97.06 111 PHE A N 1
ATOM 828 C CA . PHE A 1 111 ? 13.891 -7.73 -17.109 1 97.06 111 PHE A CA 1
ATOM 829 C C . PHE A 1 111 ? 14.195 -9.219 -17.203 1 97.06 111 PHE A C 1
ATOM 831 O O . PHE A 1 111 ? 13.57 -9.938 -18 1 97.06 111 PHE A O 1
ATOM 838 N N . GLN A 1 112 ? 15.117 -9.688 -16.453 1 97 112 GLN A N 1
ATOM 839 C CA . GLN A 1 112 ? 15.406 -11.117 -16.422 1 97 112 GLN A CA 1
ATOM 840 C C . GLN A 1 112 ? 14.258 -11.898 -15.797 1 97 112 GLN A C 1
ATOM 842 O O . GLN A 1 112 ? 13.898 -12.977 -16.281 1 97 112 GLN A O 1
ATOM 847 N N . LEU A 1 113 ? 13.641 -11.312 -14.828 1 95.94 113 LEU A N 1
ATOM 848 C CA . LEU A 1 113 ? 12.625 -12.023 -14.047 1 95.94 113 LEU A CA 1
ATOM 849 C C . LEU A 1 113 ? 11.273 -11.977 -14.75 1 95.94 113 LEU A C 1
ATOM 851 O O . LEU A 1 113 ? 10.43 -12.852 -14.531 1 95.94 113 LEU A O 1
ATOM 855 N N . ILE A 1 114 ? 11.07 -10.922 -15.578 1 96.12 114 ILE A N 1
ATOM 856 C CA . ILE A 1 114 ? 9.758 -10.828 -16.219 1 96.12 114 ILE A CA 1
ATOM 857 C C . ILE A 1 114 ? 9.773 -11.586 -17.547 1 96.12 114 ILE A C 1
ATOM 859 O O . ILE A 1 114 ? 8.727 -11.773 -18.172 1 96.12 114 ILE A O 1
ATOM 863 N N . ASP A 1 115 ? 10.938 -12 -17.969 1 95.88 115 ASP A N 1
ATOM 864 C CA . ASP A 1 115 ? 11.062 -12.867 -19.125 1 95.88 115 ASP A CA 1
ATOM 865 C C . ASP A 1 115 ? 10.766 -14.32 -18.766 1 95.88 115 ASP A C 1
ATOM 867 O O . ASP A 1 115 ? 11.672 -15.055 -18.359 1 95.88 115 ASP A O 1
ATOM 871 N N . THR A 1 116 ? 9.578 -14.742 -19.016 1 92.56 116 THR A N 1
ATOM 872 C CA . THR A 1 116 ? 9.102 -16.062 -18.609 1 92.56 116 THR A CA 1
ATOM 873 C C . THR A 1 116 ? 9.945 -17.156 -19.234 1 92.56 116 THR A C 1
ATOM 875 O O . THR A 1 116 ? 10.312 -18.125 -18.578 1 92.56 116 THR A O 1
ATOM 878 N N . ALA A 1 117 ? 10.203 -17 -20.484 1 93.94 117 ALA A N 1
ATOM 879 C CA . ALA A 1 117 ? 11 -18 -21.188 1 93.94 117 ALA A CA 1
ATOM 880 C C . ALA A 1 117 ? 12.383 -18.141 -20.562 1 93.94 117 ALA A C 1
ATOM 882 O O . ALA A 1 117 ? 12.898 -19.25 -20.406 1 93.94 117 ALA A O 1
ATOM 883 N N . ASN A 1 118 ? 12.961 -17.016 -20.266 1 93.81 118 ASN A N 1
ATOM 884 C CA . ASN A 1 118 ? 14.258 -17.016 -19.594 1 93.81 118 ASN A CA 1
ATOM 885 C C . ASN A 1 118 ? 14.195 -17.719 -18.234 1 93.81 118 ASN A C 1
ATOM 887 O O . ASN A 1 118 ? 15.094 -18.484 -17.891 1 93.81 118 ASN A O 1
ATOM 891 N N . CYS A 1 119 ? 13.211 -17.5 -17.484 1 93.25 119 CYS A N 1
ATOM 892 C CA . CYS A 1 119 ? 13.062 -18.062 -16.156 1 93.25 119 CYS A CA 1
ATOM 893 C C . CYS A 1 119 ? 12.914 -19.578 -16.219 1 93.25 119 CYS A C 1
ATOM 895 O O . CYS A 1 119 ? 13.484 -20.297 -15.398 1 93.25 119 CYS A O 1
ATOM 897 N N . ILE A 1 120 ? 12.148 -19.969 -17.172 1 91.31 120 ILE A N 1
ATOM 898 C CA . ILE A 1 120 ? 11.945 -21.406 -17.344 1 91.31 120 ILE A CA 1
ATOM 899 C C . ILE A 1 120 ? 13.25 -22.062 -17.766 1 91.31 120 ILE A C 1
ATOM 901 O O . ILE A 1 120 ? 13.609 -23.125 -17.234 1 91.31 120 ILE A O 1
ATOM 905 N N . LYS A 1 121 ? 13.984 -21.469 -18.625 1 94.44 121 LYS A N 1
ATOM 906 C CA . LYS A 1 121 ? 15.25 -22 -19.125 1 94.44 121 LYS A CA 1
ATOM 907 C C . LYS A 1 121 ? 16.281 -22.094 -18.016 1 94.44 121 LYS A C 1
ATOM 909 O O . LYS A 1 121 ? 17.031 -23.078 -17.922 1 94.44 121 LYS A O 1
ATOM 914 N N . GLN A 1 122 ? 16.375 -21.125 -17.141 1 94.31 122 GLN A N 1
ATOM 915 C CA . GLN A 1 122 ? 17.391 -21.047 -16.094 1 94.31 122 GLN A CA 1
ATOM 916 C C . GLN A 1 122 ? 17.062 -21.984 -14.938 1 94.31 122 GLN A C 1
ATOM 918 O O . GLN A 1 122 ? 17.969 -22.422 -14.219 1 94.31 122 GLN A O 1
ATOM 923 N N . GLY A 1 123 ? 15.773 -22.25 -14.68 1 92.38 123 GLY A N 1
ATOM 924 C CA . GLY A 1 123 ? 15.406 -23.219 -13.672 1 92.38 123 GLY A CA 1
ATOM 925 C C . GLY A 1 123 ? 14.891 -22.594 -12.391 1 92.38 123 GLY A C 1
ATOM 926 O O . GLY A 1 123 ? 14.992 -21.375 -12.211 1 92.38 123 GLY A O 1
ATOM 927 N N . ASP A 1 124 ? 14.383 -23.438 -11.5 1 89.75 124 ASP A N 1
ATOM 928 C CA . ASP A 1 124 ? 13.703 -22.984 -10.281 1 89.75 124 ASP A CA 1
ATOM 929 C C . ASP A 1 124 ? 14.688 -22.391 -9.289 1 89.75 124 ASP A C 1
ATOM 931 O O . ASP A 1 124 ? 14.383 -21.391 -8.625 1 89.75 124 ASP A O 1
ATOM 935 N N . LYS A 1 125 ? 15.797 -22.984 -9.164 1 92.06 125 LYS A N 1
ATOM 936 C CA . LYS A 1 125 ? 16.781 -22.5 -8.211 1 92.06 125 LYS A CA 1
ATOM 937 C C . LYS A 1 125 ? 17.281 -21.109 -8.594 1 92.06 125 LYS A C 1
ATOM 939 O O . LYS A 1 125 ? 17.422 -20.25 -7.727 1 92.06 125 LYS A O 1
ATOM 944 N N . TRP A 1 126 ? 17.5 -20.922 -9.844 1 94.62 126 TRP A N 1
ATOM 945 C CA . TRP A 1 126 ? 17.938 -19.625 -10.328 1 94.62 126 TRP A CA 1
ATOM 946 C C . TRP A 1 126 ? 16.891 -18.547 -10.031 1 94.62 126 TRP A C 1
ATOM 948 O O . TRP A 1 126 ? 17.234 -17.469 -9.555 1 94.62 126 TRP A O 1
ATOM 958 N N . MET A 1 127 ? 15.633 -18.828 -10.32 1 92.75 127 MET A N 1
ATOM 959 C CA . MET A 1 127 ? 14.578 -17.859 -10.109 1 92.75 127 MET A CA 1
ATOM 960 C C . MET A 1 127 ? 14.43 -17.531 -8.625 1 92.75 127 MET A C 1
ATOM 962 O O . MET A 1 127 ? 14.242 -16.375 -8.25 1 92.75 127 MET A O 1
ATOM 966 N N . GLU A 1 128 ? 14.461 -18.531 -7.836 1 92.81 128 GLU A N 1
ATOM 967 C CA . GLU A 1 128 ? 14.336 -18.328 -6.395 1 92.81 128 GLU A CA 1
ATOM 968 C C . GLU A 1 128 ? 15.445 -17.406 -5.875 1 92.81 128 GLU A C 1
ATOM 970 O O . GLU A 1 128 ? 15.188 -16.484 -5.109 1 92.81 128 GLU A O 1
ATOM 975 N N . GLU A 1 129 ? 16.656 -17.672 -6.277 1 95.06 129 GLU A N 1
ATOM 976 C CA . GLU A 1 129 ? 17.797 -16.875 -5.836 1 95.06 129 GLU A CA 1
ATOM 977 C C . GLU A 1 129 ? 17.672 -15.43 -6.301 1 95.06 129 GLU A C 1
ATOM 979 O O . GLU A 1 129 ? 17.922 -14.5 -5.531 1 95.06 129 GLU A O 1
ATOM 984 N N . ASN A 1 130 ? 17.328 -15.305 -7.523 1 95.94 130 ASN A N 1
ATOM 985 C CA . ASN A 1 130 ? 17.234 -13.953 -8.07 1 95.94 130 ASN A CA 1
ATOM 986 C C . ASN A 1 130 ? 16.016 -13.219 -7.539 1 95.94 130 ASN A C 1
ATOM 988 O O . ASN A 1 130 ? 16.031 -11.992 -7.387 1 95.94 130 ASN A O 1
ATOM 992 N N . PHE A 1 131 ? 14.992 -13.969 -7.23 1 94.56 131 PHE A N 1
ATOM 993 C CA . PHE A 1 131 ? 13.828 -13.336 -6.625 1 94.56 131 PHE A CA 1
ATOM 994 C C . PHE A 1 131 ? 14.133 -12.906 -5.195 1 94.56 131 PHE A C 1
ATOM 996 O O . PHE A 1 131 ? 13.617 -11.883 -4.73 1 94.56 131 PHE A O 1
ATOM 1003 N N . ARG A 1 132 ? 14.914 -13.641 -4.488 1 96.25 132 ARG A N 1
ATOM 1004 C CA . ARG A 1 132 ? 15.383 -13.211 -3.172 1 96.25 132 ARG A CA 1
ATOM 1005 C C . ARG A 1 132 ? 16.188 -11.922 -3.268 1 96.25 132 ARG A C 1
ATOM 1007 O O . ARG A 1 132 ? 16.016 -11.008 -2.457 1 96.25 132 ARG A O 1
ATOM 1014 N N . ARG A 1 133 ? 17.031 -11.906 -4.23 1 97.56 133 ARG A N 1
ATOM 1015 C CA . ARG A 1 133 ? 17.812 -10.688 -4.473 1 97.56 133 ARG A CA 1
ATOM 1016 C C . ARG A 1 133 ? 16.891 -9.516 -4.812 1 97.56 133 ARG A C 1
ATOM 1018 O O . ARG A 1 133 ? 17.078 -8.414 -4.305 1 97.56 133 ARG A O 1
ATOM 1025 N N . TRP A 1 134 ? 15.977 -9.766 -5.652 1 97.56 134 TRP A N 1
ATOM 1026 C CA . TRP A 1 134 ? 14.977 -8.766 -6 1 97.56 134 TRP A CA 1
ATOM 1027 C C . TRP A 1 134 ? 14.281 -8.234 -4.754 1 97.56 134 TRP A C 1
ATOM 1029 O O . TRP A 1 134 ? 14.07 -7.027 -4.621 1 97.56 134 TRP A O 1
ATOM 1039 N N . GLY A 1 135 ? 13.898 -9.125 -3.871 1 97.31 135 GLY A N 1
ATOM 1040 C CA . GLY A 1 135 ? 13.266 -8.727 -2.627 1 97.31 135 GLY A CA 1
ATOM 1041 C C . GLY A 1 135 ? 14.117 -7.793 -1.792 1 97.31 135 GLY A C 1
ATOM 1042 O O . GLY A 1 135 ? 13.609 -6.828 -1.216 1 97.31 135 GLY A O 1
ATOM 1043 N N . GLN A 1 136 ? 15.367 -8.062 -1.733 1 97.88 136 GLN A N 1
ATOM 1044 C CA . GLN A 1 136 ? 16.281 -7.23 -0.971 1 97.88 136 GLN A CA 1
ATOM 1045 C C . GLN A 1 136 ? 16.375 -5.824 -1.558 1 97.88 136 GLN A C 1
ATOM 1047 O O . GLN A 1 136 ? 16.375 -4.836 -0.819 1 97.88 136 GLN A O 1
ATOM 1052 N N . LEU A 1 137 ? 16.469 -5.777 -2.812 1 98.19 137 LEU A N 1
ATOM 1053 C CA . LEU A 1 137 ? 16.516 -4.48 -3.484 1 98.19 137 LEU A CA 1
ATOM 1054 C C . LEU A 1 137 ? 15.195 -3.734 -3.303 1 98.19 137 LEU A C 1
ATOM 1056 O O . LEU A 1 137 ? 15.188 -2.518 -3.107 1 98.19 137 LEU A O 1
ATOM 1060 N N . HIS A 1 138 ? 14.094 -4.477 -3.344 1 98.25 138 HIS A N 1
ATOM 1061 C CA . HIS A 1 138 ? 12.781 -3.883 -3.16 1 98.25 138 HIS A CA 1
ATOM 1062 C C . HIS A 1 138 ? 12.609 -3.35 -1.74 1 98.25 138 HIS A C 1
ATOM 1064 O O . HIS A 1 138 ? 11.945 -2.328 -1.53 1 98.25 138 HIS A O 1
ATOM 1070 N N . HIS A 1 139 ? 13.234 -3.955 -0.751 1 98.06 139 HIS A N 1
ATOM 1071 C CA . HIS A 1 139 ? 13.156 -3.486 0.627 1 98.06 139 HIS A CA 1
ATOM 1072 C C . HIS A 1 139 ? 13.75 -2.09 0.768 1 98.06 139 HIS A C 1
ATOM 1074 O O . HIS A 1 139 ? 13.297 -1.294 1.591 1 98.06 139 HIS A O 1
ATOM 1080 N N . VAL A 1 140 ? 14.727 -1.812 -0.023 1 98.12 140 VAL A N 1
ATOM 1081 C CA . VAL A 1 140 ? 15.336 -0.488 0.003 1 98.12 140 VAL A CA 1
ATOM 1082 C C . VAL A 1 140 ? 14.32 0.56 -0.452 1 98.12 140 VAL A C 1
ATOM 1084 O O . VAL A 1 140 ? 14.18 1.61 0.178 1 98.12 140 VAL A O 1
ATOM 1087 N N . ARG A 1 141 ? 13.539 0.229 -1.519 1 97.44 141 ARG A N 1
ATOM 1088 C CA . ARG A 1 141 ? 12.484 1.12 -1.987 1 97.44 141 ARG A CA 1
ATOM 1089 C C . ARG A 1 141 ? 11.43 1.337 -0.906 1 97.44 141 ARG A C 1
ATOM 1091 O O . ARG A 1 141 ? 10.953 2.457 -0.716 1 97.44 141 ARG A O 1
ATOM 1098 N N . THR A 1 142 ? 11.148 0.248 -0.254 1 98.56 142 THR A N 1
ATOM 1099 C CA . THR A 1 142 ? 10.18 0.324 0.834 1 98.56 142 THR A CA 1
ATOM 1100 C C . THR A 1 142 ? 10.695 1.233 1.948 1 98.56 142 THR A C 1
ATOM 1102 O O . THR A 1 142 ? 9.961 2.098 2.436 1 98.56 142 THR A O 1
ATOM 1105 N N . GLY A 1 143 ? 11.938 1.087 2.246 1 98.62 143 GLY A N 1
ATOM 1106 C CA . GLY A 1 143 ? 12.531 1.913 3.285 1 98.62 143 GLY A CA 1
ATOM 1107 C C . GLY A 1 143 ? 12.594 3.383 2.916 1 98.62 143 GLY A C 1
ATOM 1108 O O . GLY A 1 143 ? 12.227 4.246 3.719 1 98.62 143 GLY A O 1
ATOM 1109 N N . ILE A 1 144 ? 13.047 3.682 1.74 1 98.62 144 ILE A N 1
ATOM 1110 C CA . ILE A 1 144 ? 13.141 5.059 1.263 1 98.62 144 ILE A CA 1
ATOM 1111 C C . ILE A 1 144 ? 11.766 5.715 1.289 1 98.62 144 ILE A C 1
ATOM 1113 O O . ILE A 1 144 ? 11.617 6.836 1.782 1 98.62 144 ILE A O 1
ATOM 1117 N N . SER A 1 145 ? 10.781 5.035 0.804 1 98.81 145 SER A N 1
ATOM 1118 C CA . SER A 1 145 ? 9.445 5.605 0.711 1 98.81 145 SER A CA 1
ATOM 1119 C C . SER A 1 145 ? 8.805 5.734 2.088 1 98.81 145 SER A C 1
ATOM 1121 O O . SER A 1 145 ? 8.016 6.652 2.328 1 98.81 145 SER A O 1
ATOM 1123 N N . MET A 1 146 ? 9.18 4.848 2.984 1 98.81 146 MET A N 1
ATOM 1124 C CA . MET A 1 146 ? 8.68 4.957 4.352 1 98.81 146 MET A CA 1
ATOM 1125 C C . MET A 1 146 ? 9.18 6.234 5.016 1 98.81 146 MET A C 1
ATOM 1127 O O . MET A 1 146 ? 8.406 6.945 5.664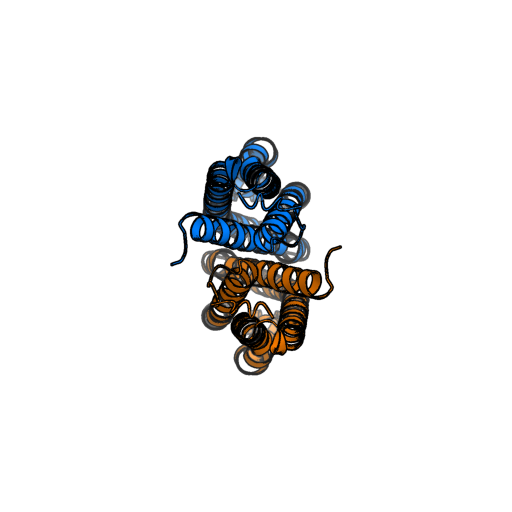 1 98.81 146 MET A O 1
ATOM 1131 N N . VAL A 1 147 ? 10.406 6.516 4.82 1 98.69 147 VAL A N 1
ATOM 1132 C CA . VAL A 1 147 ? 11 7.723 5.391 1 98.69 147 VAL A CA 1
ATOM 1133 C C . VAL A 1 147 ? 10.375 8.961 4.754 1 98.69 147 VAL A C 1
ATOM 1135 O O . VAL A 1 147 ? 10.023 9.914 5.449 1 98.69 147 VAL A O 1
ATOM 1138 N N . ALA A 1 148 ? 10.273 8.906 3.477 1 98.88 148 ALA A N 1
ATOM 1139 C CA . ALA A 1 148 ? 9.688 10.031 2.758 1 98.88 148 ALA A CA 1
ATOM 1140 C C . ALA A 1 148 ? 8.258 10.297 3.221 1 98.88 148 ALA A C 1
ATOM 1142 O O . ALA A 1 148 ? 7.887 11.43 3.516 1 98.88 148 ALA A O 1
ATOM 1143 N N . PHE A 1 149 ? 7.5 9.219 3.324 1 98.88 149 PHE A N 1
ATOM 1144 C CA . PHE A 1 149 ? 6.105 9.312 3.729 1 98.88 149 PHE A CA 1
ATOM 1145 C C . PHE A 1 149 ? 5.988 9.859 5.148 1 98.88 149 PHE A C 1
ATOM 1147 O O . PHE A 1 149 ? 5.184 10.758 5.406 1 98.88 149 PHE A O 1
ATOM 1154 N N . THR A 1 150 ? 6.77 9.391 5.996 1 97.94 150 THR A N 1
ATOM 1155 C CA . THR A 1 150 ? 6.766 9.867 7.375 1 97.94 150 THR A CA 1
ATOM 1156 C C . THR A 1 150 ? 7.125 11.344 7.434 1 97.94 150 THR A C 1
ATOM 1158 O O . THR A 1 150 ? 6.496 12.117 8.164 1 97.94 150 THR A O 1
ATOM 1161 N N . GLY A 1 151 ? 8.133 11.734 6.672 1 97.44 151 GLY A N 1
ATOM 1162 C CA . GLY A 1 151 ? 8.484 13.148 6.602 1 97.44 151 GLY A CA 1
ATOM 1163 C C . GLY A 1 151 ? 7.344 14.023 6.121 1 97.44 151 GLY A C 1
ATOM 1164 O O . GLY A 1 151 ? 7.137 15.117 6.645 1 97.44 151 GLY A O 1
ATOM 1165 N N . MET A 1 152 ? 6.637 13.547 5.195 1 97.88 152 MET A N 1
ATOM 1166 C CA . MET A 1 152 ? 5.512 14.312 4.66 1 97.88 152 MET A CA 1
ATOM 1167 C C . MET A 1 152 ? 4.398 14.438 5.691 1 97.88 152 MET A C 1
ATOM 1169 O O . MET A 1 152 ? 3.738 15.469 5.777 1 97.88 152 MET A O 1
ATOM 1173 N N . LEU A 1 153 ? 4.191 13.367 6.449 1 97.19 153 LEU A N 1
ATOM 1174 C CA . LEU A 1 153 ? 3.16 13.43 7.477 1 97.19 153 LEU A CA 1
ATOM 1175 C C . LEU A 1 153 ? 3.541 14.414 8.57 1 97.19 153 LEU A C 1
ATOM 1177 O O . LEU A 1 153 ? 2.688 15.156 9.07 1 97.19 153 LEU A O 1
ATOM 1181 N N . VAL A 1 154 ? 4.766 14.453 8.891 1 94.62 154 VAL A N 1
ATOM 1182 C CA . VAL A 1 154 ? 5.25 15.406 9.891 1 94.62 154 VAL A CA 1
ATOM 1183 C C . VAL A 1 154 ? 5.098 16.828 9.359 1 94.62 154 VAL A C 1
ATOM 1185 O O . VAL A 1 154 ? 4.621 17.719 10.07 1 94.62 154 VAL A O 1
ATOM 1188 N N . ALA A 1 155 ? 5.484 16.984 8.148 1 93.75 155 ALA A N 1
ATOM 1189 C CA . ALA A 1 155 ? 5.355 18.312 7.539 1 93.75 155 ALA A CA 1
ATOM 1190 C C . ALA A 1 155 ? 3.895 18.75 7.488 1 93.75 155 ALA A C 1
ATOM 1192 O O . ALA A 1 155 ? 3.584 19.922 7.715 1 93.75 155 ALA A O 1
ATOM 1193 N N . LEU A 1 156 ? 3.117 17.828 7.188 1 92.31 156 LEU A N 1
ATOM 1194 C CA . LEU A 1 156 ? 1.69 18.109 7.055 1 92.31 156 LEU A CA 1
ATOM 1195 C C . LEU A 1 156 ? 1.08 18.469 8.406 1 92.31 156 LEU A C 1
ATOM 1197 O O . LEU A 1 156 ? 0.164 19.281 8.477 1 92.31 156 LEU A O 1
ATOM 1201 N N . SER A 1 157 ? 1.472 17.844 9.5 1 87.06 157 SER A N 1
ATOM 1202 C CA . SER A 1 157 ? 0.944 18.047 10.844 1 87.06 157 SER A CA 1
ATOM 1203 C C . SER A 1 157 ? 1.457 19.344 11.445 1 87.06 157 SER A C 1
ATOM 1205 O O . SER A 1 157 ? 0.91 19.844 12.43 1 87.06 157 SER A O 1
ATOM 1207 N N . ASP A 1 158 ? 2.348 20.031 10.844 1 70.69 158 ASP A N 1
ATOM 1208 C CA . ASP A 1 158 ? 2.986 21.234 11.375 1 70.69 158 ASP A CA 1
ATOM 1209 C C . ASP A 1 158 ? 3.459 21.016 12.812 1 70.69 158 ASP A C 1
ATOM 1211 O O . ASP A 1 158 ? 3.42 21.938 13.625 1 70.69 158 ASP A O 1
ATOM 1215 N N . SER A 1 159 ? 3.451 19.859 13.273 1 53.03 159 SER A N 1
ATOM 1216 C CA . SER A 1 159 ? 3.762 19.516 14.656 1 53.03 159 SER A CA 1
ATOM 1217 C C . SER A 1 159 ? 5.133 20.047 15.062 1 53.03 159 SER A C 1
ATOM 1219 O O . SER A 1 159 ? 5.449 20.125 16.25 1 53.03 159 SER A O 1
ATOM 1221 N N . PHE A 1 160 ? 6.023 20.328 14.242 1 47.78 160 PHE A N 1
ATOM 1222 C CA . PHE A 1 160 ? 7.262 20.875 14.781 1 47.78 160 PHE A CA 1
ATOM 1223 C C . PHE A 1 160 ? 7.211 22.391 14.812 1 47.78 160 PHE A C 1
ATOM 1225 O O . PHE A 1 160 ? 6.973 23.031 13.781 1 47.78 160 PHE A O 1
ATOM 1232 N N . PRO A 1 161 ? 6.77 22.906 16.047 1 43.34 161 PRO A N 1
ATOM 1233 C CA . PRO A 1 161 ? 6.625 24.344 16.328 1 43.34 161 PRO A CA 1
ATOM 1234 C C . PRO A 1 161 ? 7.746 25.172 15.703 1 43.34 161 PRO A C 1
ATOM 1236 O O . PRO A 1 161 ? 8.93 24.859 15.875 1 43.34 161 PRO A O 1
ATOM 1239 N N . VAL A 1 162 ? 7.684 25.453 14.539 1 42.16 162 VAL A N 1
ATOM 1240 C CA . VAL A 1 162 ? 8.641 26.5 14.211 1 42.16 162 VAL A CA 1
ATOM 1241 C C . VAL A 1 162 ? 8.289 27.781 14.969 1 42.16 162 VAL A C 1
ATOM 1243 O O . VAL A 1 162 ? 7.113 28.047 15.227 1 42.16 162 VAL A O 1
ATOM 1246 N N . GLU A 1 163 ? 9.102 28.234 15.828 1 39.69 163 GLU A N 1
ATOM 1247 C CA . GLU A 1 163 ? 9.102 29.578 16.375 1 39.69 163 GLU A CA 1
ATOM 1248 C C . GLU A 1 163 ? 8.562 30.594 15.367 1 39.69 163 GLU A C 1
ATOM 1250 O O . GLU A 1 163 ? 9.148 30.781 14.305 1 39.69 163 GLU A O 1
ATOM 1255 N N . LYS A 1 164 ? 7.285 30.516 15.102 1 41.5 164 LYS A N 1
ATOM 1256 C CA . LYS A 1 164 ? 6.715 31.562 14.273 1 41.5 164 LYS A CA 1
ATOM 1257 C C . LYS A 1 164 ? 7.012 32.938 14.867 1 41.5 164 LYS A C 1
ATOM 1259 O O . LYS A 1 164 ? 6.707 33.188 16.031 1 41.5 164 LYS A O 1
ATOM 1264 N N . THR A 1 165 ? 8.016 33.469 14.562 1 36.03 165 THR A N 1
ATOM 1265 C CA . THR A 1 165 ? 8.227 34.844 14.953 1 36.03 165 THR A CA 1
ATOM 1266 C C . THR A 1 165 ? 7.094 35.75 14.445 1 36.03 165 THR A C 1
ATOM 1268 O O . THR A 1 165 ? 6.914 35.906 13.234 1 36.03 165 THR A O 1
ATOM 1271 N N . ILE A 1 166 ? 6.066 35.719 15.062 1 37.03 166 ILE A N 1
ATOM 1272 C CA . ILE A 1 166 ? 5.027 36.688 14.82 1 37.03 166 ILE A CA 1
ATOM 1273 C C . ILE A 1 166 ? 5.598 38.094 15.008 1 37.03 166 ILE A C 1
ATOM 1275 O O . ILE A 1 166 ? 5.992 38.469 16.109 1 37.03 166 ILE A O 1
ATOM 1279 N N . VAL A 1 167 ? 6.164 38.75 13.992 1 33.28 167 VAL A N 1
ATOM 1280 C CA . VAL A 1 167 ? 6.516 40.188 14.07 1 33.28 167 VAL A CA 1
ATOM 1281 C C . VAL A 1 167 ? 5.25 41.031 14 1 33.28 167 VAL A C 1
ATOM 1283 O O . VAL A 1 167 ? 4.547 41 12.984 1 33.28 167 VAL A O 1
ATOM 1286 N N . VAL A 1 168 ? 4.59 41.219 15.031 1 37.59 168 VAL A N 1
ATOM 1287 C CA . VAL A 1 168 ? 3.58 42.25 15.195 1 37.59 168 VAL A CA 1
ATOM 1288 C C . VAL A 1 168 ? 4.184 43.625 14.867 1 37.59 168 VAL A C 1
ATOM 1290 O O . VAL A 1 168 ? 5.117 44.062 15.539 1 37.59 168 VAL A O 1
ATOM 1293 N N . THR A 1 169 ? 4.047 44.062 13.539 1 31.17 169 THR A N 1
ATOM 1294 C CA . THR A 1 169 ? 4.266 45.5 13.336 1 31.17 169 THR A CA 1
ATOM 1295 C C . THR A 1 169 ? 3.057 46.312 13.797 1 31.17 169 THR A C 1
ATOM 1297 O O . THR A 1 169 ? 1.914 45.875 13.633 1 31.17 169 THR A O 1
ATOM 1300 N N . MET B 1 1 ? 7.875 20.047 21.562 1 50.06 1 MET B N 1
ATOM 1301 C CA . MET B 1 1 ? 7.691 18.625 21.906 1 50.06 1 MET B CA 1
ATOM 1302 C C . MET B 1 1 ? 6.508 18.047 21.156 1 50.06 1 MET B C 1
ATOM 1304 O O . MET B 1 1 ? 5.527 18.734 20.875 1 50.06 1 MET B O 1
ATOM 1308 N N . VAL B 1 2 ? 6.836 16.922 20.484 1 67.12 2 VAL B N 1
ATOM 1309 C CA . VAL B 1 2 ? 5.73 16.281 19.781 1 67.12 2 VAL B CA 1
ATOM 1310 C C . VAL B 1 2 ? 4.664 15.844 20.781 1 67.12 2 VAL B C 1
ATOM 1312 O O . VAL B 1 2 ? 4.957 15.117 21.719 1 67.12 2 VAL B O 1
ATOM 1315 N N . THR B 1 3 ? 3.475 16.438 20.734 1 81.88 3 THR B N 1
ATOM 1316 C CA . THR B 1 3 ? 2.367 16.141 21.625 1 81.88 3 THR B CA 1
ATOM 1317 C C . THR B 1 3 ? 1.81 14.742 21.375 1 81.88 3 THR B C 1
ATOM 1319 O O . THR B 1 3 ? 2.094 14.133 20.344 1 81.88 3 THR B O 1
ATOM 1322 N N . THR B 1 4 ? 1.23 14.219 22.422 1 85.31 4 THR B N 1
ATOM 1323 C CA . THR B 1 4 ? 0.545 12.93 22.312 1 85.31 4 THR B CA 1
ATOM 1324 C C . THR B 1 4 ? -0.462 12.961 21.156 1 85.31 4 THR B C 1
ATOM 1326 O O . THR B 1 4 ? -0.598 11.977 20.422 1 85.31 4 THR B O 1
ATOM 1329 N N . GLU B 1 5 ? -1.083 14.047 20.984 1 86.81 5 GLU B N 1
ATOM 1330 C CA . GLU B 1 5 ? -2.057 14.195 19.906 1 86.81 5 GLU B CA 1
ATOM 1331 C C . GLU B 1 5 ? -1.389 14.086 18.547 1 86.81 5 GLU B C 1
ATOM 1333 O O . GLU B 1 5 ? -1.886 13.391 17.656 1 86.81 5 GLU B O 1
ATOM 1338 N N . ALA B 1 6 ? -0.297 14.703 18.5 1 88.88 6 ALA B N 1
ATOM 1339 C CA . ALA B 1 6 ? 0.424 14.688 17.234 1 88.88 6 ALA B CA 1
ATOM 1340 C C . ALA B 1 6 ? 0.907 13.281 16.891 1 88.88 6 ALA B C 1
ATOM 1342 O O . ALA B 1 6 ? 0.848 12.867 15.734 1 88.88 6 ALA B O 1
ATOM 1343 N N . LEU B 1 7 ? 1.326 12.602 17.875 1 93 7 LEU B N 1
ATOM 1344 C CA . LEU B 1 7 ? 1.809 11.242 17.672 1 93 7 LEU B CA 1
ATOM 1345 C C . LEU B 1 7 ? 0.667 10.312 17.25 1 93 7 LEU B C 1
ATOM 1347 O O . LEU B 1 7 ? 0.834 9.477 16.375 1 93 7 LEU B O 1
ATOM 1351 N N . LEU B 1 8 ? -0.448 10.477 17.891 1 96.12 8 LEU B N 1
ATOM 1352 C CA . LEU B 1 8 ? -1.62 9.68 17.547 1 96.12 8 LEU B CA 1
ATOM 1353 C C . LEU B 1 8 ? -2.084 9.984 16.125 1 96.12 8 LEU B C 1
ATOM 1355 O O . LEU B 1 8 ? -2.422 9.07 15.367 1 96.12 8 LEU B O 1
ATOM 1359 N N . GLU B 1 9 ? -2.084 11.211 15.773 1 95.88 9 GLU B N 1
ATOM 1360 C CA . GLU B 1 9 ? -2.531 11.625 14.453 1 95.88 9 GLU B CA 1
ATOM 1361 C C . GLU B 1 9 ? -1.613 11.078 13.359 1 95.88 9 GLU B C 1
ATOM 1363 O O . GLU B 1 9 ? -2.084 10.555 12.352 1 95.88 9 GLU B O 1
ATOM 1368 N N . ILE B 1 10 ? -0.368 11.172 13.594 1 96.31 10 ILE B N 1
ATOM 1369 C CA . ILE B 1 10 ? 0.599 10.688 12.617 1 96.31 10 ILE B CA 1
ATOM 1370 C C . ILE B 1 10 ? 0.519 9.164 12.523 1 96.31 10 ILE B C 1
ATOM 1372 O O . ILE B 1 10 ? 0.556 8.602 11.43 1 96.31 10 ILE B O 1
ATOM 1376 N N . ALA B 1 11 ? 0.379 8.508 13.633 1 97.88 11 ALA B N 1
ATOM 1377 C CA . ALA B 1 11 ? 0.246 7.051 13.633 1 97.88 11 ALA B CA 1
ATOM 1378 C C . ALA B 1 11 ? -0.997 6.613 12.859 1 97.88 11 ALA B C 1
ATOM 1380 O O . ALA B 1 11 ? -0.951 5.648 12.094 1 97.88 11 ALA B O 1
ATOM 1381 N N . ALA B 1 12 ? -2.055 7.348 13.117 1 98.62 12 ALA B N 1
ATOM 1382 C CA . ALA B 1 12 ? -3.311 7.035 12.445 1 98.62 12 ALA B CA 1
ATOM 1383 C C . ALA B 1 12 ? -3.166 7.176 10.93 1 98.62 12 ALA B C 1
ATOM 1385 O O . ALA B 1 12 ? -3.5 6.254 10.18 1 98.62 12 ALA B O 1
ATOM 1386 N N . ALA B 1 13 ? -2.604 8.25 10.508 1 98.38 13 ALA B N 1
ATOM 1387 C CA . ALA B 1 13 ? -2.465 8.523 9.078 1 98.38 13 ALA B CA 1
ATOM 1388 C C . ALA B 1 13 ? -1.45 7.582 8.43 1 98.38 13 ALA B C 1
ATOM 1390 O O . ALA B 1 13 ? -1.667 7.094 7.324 1 98.38 13 ALA B O 1
ATOM 1391 N N . ALA B 1 14 ? -0.384 7.328 9.141 1 98.75 14 ALA B N 1
ATOM 1392 C CA . ALA B 1 14 ? 0.655 6.453 8.602 1 98.75 14 ALA B CA 1
ATOM 1393 C C . ALA B 1 14 ? 0.123 5.043 8.383 1 98.75 14 ALA B C 1
ATOM 1395 O O . ALA B 1 14 ? 0.295 4.469 7.305 1 98.75 14 ALA B O 1
ATOM 1396 N N . THR B 1 15 ? -0.541 4.539 9.352 1 98.94 15 THR B N 1
ATOM 1397 C CA . THR B 1 15 ? -0.99 3.156 9.25 1 98.94 15 THR B CA 1
ATOM 1398 C C . THR B 1 15 ? -2.182 3.041 8.305 1 98.94 15 THR B C 1
ATOM 1400 O O . THR B 1 15 ? -2.355 2.02 7.637 1 98.94 15 THR B O 1
ATOM 1403 N N . SER B 1 16 ? -2.961 4.082 8.219 1 98.88 16 SER B N 1
ATOM 1404 C CA . SER B 1 16 ? -4.027 4.074 7.227 1 98.88 16 SER B CA 1
ATOM 1405 C C . SER B 1 16 ? -3.467 4.117 5.809 1 98.88 16 SER B C 1
ATOM 1407 O O . SER B 1 16 ? -3.982 3.449 4.91 1 98.88 16 SER B O 1
ATOM 1409 N N . GLY B 1 17 ? -2.457 4.887 5.594 1 98.94 17 GLY B N 1
ATOM 1410 C CA . GLY B 1 17 ? -1.805 4.934 4.297 1 98.94 17 GLY B CA 1
ATOM 1411 C C . GLY B 1 17 ? -1.192 3.609 3.887 1 98.94 17 GLY B C 1
ATOM 1412 O O . GLY B 1 17 ? -1.334 3.182 2.738 1 98.94 17 GLY B O 1
ATOM 1413 N N . LEU B 1 18 ? -0.53 2.996 4.84 1 98.94 18 LEU B N 1
ATOM 1414 C CA . LEU B 1 18 ? 0.039 1.679 4.574 1 98.94 18 LEU B CA 1
ATOM 1415 C C . LEU B 1 18 ? -1.056 0.672 4.238 1 98.94 18 LEU B C 1
ATOM 1417 O O . LEU B 1 18 ? -0.894 -0.146 3.33 1 98.94 18 LEU B O 1
ATOM 1421 N N . PHE B 1 19 ? -2.152 0.726 4.965 1 98.94 19 PHE B N 1
ATOM 1422 C CA . PHE B 1 19 ? -3.268 -0.185 4.73 1 98.94 19 PHE B CA 1
ATOM 1423 C C . PHE B 1 19 ? -3.834 0.006 3.328 1 98.94 19 PHE B C 1
ATOM 1425 O O . PHE B 1 19 ? -3.918 -0.948 2.551 1 98.94 19 PHE B O 1
ATOM 1432 N N . VAL B 1 20 ? -4.215 1.258 3.014 1 98.88 20 VAL B N 1
ATOM 1433 C CA . VAL B 1 20 ? -4.902 1.485 1.745 1 98.88 20 VAL B CA 1
ATOM 1434 C C . VAL B 1 20 ? -3.932 1.256 0.587 1 98.88 20 VAL B C 1
ATOM 1436 O O . VAL B 1 20 ? -4.332 0.781 -0.479 1 98.88 20 VAL B O 1
ATOM 1439 N N . GLY B 1 21 ? -2.646 1.568 0.746 1 98.88 21 GLY B N 1
ATOM 1440 C CA . GLY B 1 21 ? -1.677 1.252 -0.29 1 98.88 21 GLY B CA 1
ATOM 1441 C C . GLY B 1 21 ? -1.594 -0.231 -0.597 1 98.88 21 GLY B C 1
ATOM 1442 O O . GLY B 1 21 ? -1.504 -0.625 -1.762 1 98.88 21 GLY B O 1
ATOM 1443 N N . GLY B 1 22 ? -1.56 -1.02 0.454 1 98.69 22 GLY B N 1
ATOM 1444 C CA . GLY B 1 22 ? -1.597 -2.461 0.267 1 98.69 22 GLY B CA 1
ATOM 1445 C C . GLY B 1 22 ? -2.893 -2.949 -0.354 1 98.69 22 GLY B C 1
ATOM 1446 O O . GLY B 1 22 ? -2.881 -3.826 -1.22 1 98.69 22 GLY B O 1
ATOM 1447 N N . ALA B 1 23 ? -3.982 -2.385 0.099 1 98.69 23 ALA B N 1
ATOM 1448 C CA . ALA B 1 23 ? -5.281 -2.758 -0.458 1 98.69 23 ALA B CA 1
ATOM 1449 C C . ALA B 1 23 ? -5.367 -2.393 -1.937 1 98.69 23 ALA B C 1
ATOM 1451 O O . ALA B 1 23 ? -5.887 -3.166 -2.744 1 98.69 23 ALA B O 1
ATOM 1452 N N . LEU B 1 24 ? -4.891 -1.254 -2.225 1 98.75 24 LEU B N 1
ATOM 1453 C CA . LEU B 1 24 ? -4.871 -0.819 -3.617 1 98.75 24 LEU B CA 1
ATOM 1454 C C . LEU B 1 24 ? -3.992 -1.733 -4.461 1 98.75 24 LEU B C 1
ATOM 1456 O O . LEU B 1 24 ? -4.367 -2.107 -5.574 1 98.75 24 LEU B O 1
ATOM 1460 N N . TYR B 1 25 ? -2.875 -2.086 -3.975 1 98.62 25 TYR B N 1
ATOM 1461 C CA . TYR B 1 25 ? -1.973 -2.998 -4.672 1 98.62 25 TYR B CA 1
ATOM 1462 C C . TYR B 1 25 ? -2.66 -4.328 -4.965 1 98.62 25 TYR B C 1
ATOM 1464 O O . TYR B 1 25 ? -2.559 -4.855 -6.074 1 98.62 25 TYR B O 1
ATOM 1472 N N . THR B 1 26 ? -3.279 -4.824 -3.977 1 97.94 26 THR B N 1
ATOM 1473 C CA . THR B 1 26 ? -4.016 -6.07 -4.156 1 97.94 26 THR B CA 1
ATOM 1474 C C . THR B 1 26 ? -5.094 -5.91 -5.227 1 97.94 26 THR B C 1
ATOM 1476 O O . THR B 1 26 ? -5.277 -6.789 -6.07 1 97.94 26 THR B O 1
ATOM 1479 N N . SER B 1 27 ? -5.742 -4.77 -5.262 1 97.81 27 SER B N 1
ATOM 1480 C CA . SER B 1 27 ? -6.871 -4.531 -6.152 1 97.81 27 SER B CA 1
ATOM 1481 C C . SER B 1 27 ? -6.406 -4.328 -7.594 1 97.81 27 SER B C 1
ATOM 1483 O O . SER B 1 27 ? -7.082 -4.754 -8.531 1 97.81 27 SER B O 1
ATOM 1485 N N . VAL B 1 28 ? -5.219 -3.732 -7.75 1 97.56 28 VAL B N 1
ATOM 1486 C CA . VAL B 1 28 ? -4.902 -3.307 -9.109 1 97.56 28 VAL B CA 1
ATOM 1487 C C . VAL B 1 28 ? -3.695 -4.082 -9.625 1 97.56 28 VAL B C 1
ATOM 1489 O O . VAL B 1 28 ? -3.365 -4.012 -10.812 1 97.56 28 VAL B O 1
ATOM 1492 N N . VAL B 1 29 ? -3.043 -4.797 -8.797 1 97.56 29 VAL B N 1
ATOM 1493 C CA . VAL B 1 29 ? -1.86 -5.531 -9.242 1 97.56 29 VAL B CA 1
ATOM 1494 C C . VAL B 1 29 ? -2.055 -7.023 -8.992 1 97.56 29 VAL B C 1
ATOM 1496 O O . VAL B 1 29 ? -2.17 -7.805 -9.945 1 97.56 29 VAL B O 1
ATOM 1499 N N . GLN B 1 30 ? -2.244 -7.402 -7.738 1 95.12 30 GLN B N 1
ATOM 1500 C CA . GLN B 1 30 ? -2.26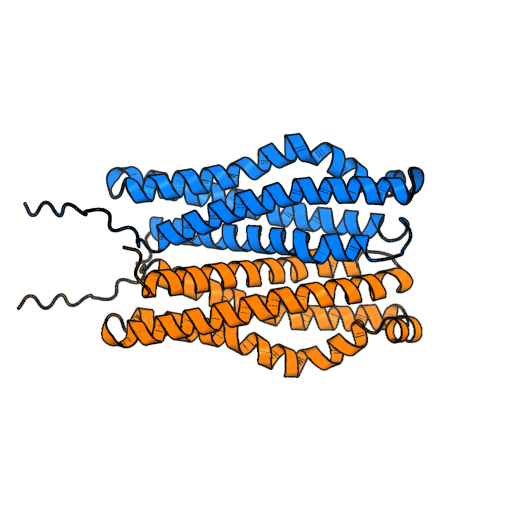6 -8.82 -7.395 1 95.12 30 GLN B CA 1
ATOM 1501 C C . GLN B 1 30 ? -3.465 -9.523 -8.023 1 95.12 30 GLN B C 1
ATOM 1503 O O . GLN B 1 30 ? -3.316 -10.578 -8.641 1 95.12 30 GLN B O 1
ATOM 1508 N N . GLN B 1 31 ? -4.633 -8.914 -7.84 1 93.38 31 GLN B N 1
ATOM 1509 C CA . GLN B 1 31 ? -5.855 -9.562 -8.305 1 93.38 31 GLN B CA 1
ATOM 1510 C C . GLN B 1 31 ? -5.871 -9.688 -9.82 1 93.38 31 GLN B C 1
ATOM 1512 O O . GLN B 1 31 ? -6.121 -10.766 -10.359 1 93.38 31 GLN B O 1
ATOM 1517 N N . PRO B 1 32 ? -5.617 -8.68 -10.562 1 93.81 32 PRO B N 1
ATOM 1518 C CA . PRO B 1 32 ? -5.617 -8.844 -12.016 1 93.81 32 PRO B CA 1
ATOM 1519 C C . PRO B 1 32 ? -4.5 -9.766 -12.5 1 93.81 32 PRO B C 1
ATOM 1521 O O . PRO B 1 32 ? -4.684 -10.5 -13.477 1 93.81 32 PRO B O 1
ATOM 1524 N N . ALA B 1 33 ? -3.328 -9.711 -11.898 1 92.5 33 ALA B N 1
ATOM 1525 C CA . ALA B 1 33 ? -2.242 -10.609 -12.289 1 92.5 33 ALA B CA 1
ATOM 1526 C C . ALA B 1 33 ? -2.648 -12.07 -12.117 1 92.5 33 ALA B C 1
ATOM 1528 O O . ALA B 1 33 ? -2.328 -12.914 -12.961 1 92.5 33 ALA B O 1
ATOM 1529 N N . PHE B 1 34 ? -3.328 -12.305 -11.039 1 88.38 34 PHE B N 1
ATOM 1530 C CA . PHE B 1 34 ? -3.822 -13.648 -10.758 1 88.38 34 PHE B CA 1
ATOM 1531 C C . PHE B 1 34 ? -4.805 -14.102 -11.828 1 88.38 34 PHE B C 1
ATOM 1533 O O . PHE B 1 34 ? -4.734 -15.242 -12.289 1 88.38 34 PHE B O 1
ATOM 1540 N N . LEU B 1 35 ? -5.668 -13.312 -12.273 1 90 35 LEU B N 1
ATOM 1541 C CA . LEU B 1 35 ? -6.719 -13.656 -13.219 1 90 35 LEU B CA 1
ATOM 1542 C C . LEU B 1 35 ? -6.16 -13.742 -14.641 1 90 35 LEU B C 1
ATOM 1544 O O . LEU B 1 35 ? -6.703 -14.469 -15.477 1 90 35 LEU B O 1
ATOM 1548 N N . GLU B 1 36 ? -5.086 -13.062 -14.891 1 90.12 36 GLU B N 1
ATOM 1549 C CA . GLU B 1 36 ? -4.508 -13 -16.234 1 90.12 36 GLU B CA 1
ATOM 1550 C C . GLU B 1 36 ? -3.529 -14.148 -16.453 1 90.12 36 GLU B C 1
ATOM 1552 O O . GLU B 1 36 ? -3.158 -14.438 -17.594 1 90.12 36 GLU B O 1
ATOM 1557 N N . CYS B 1 37 ? -3.07 -14.734 -15.391 1 80.75 37 CYS B N 1
ATOM 1558 C CA . CYS B 1 37 ? -2.102 -15.82 -15.523 1 80.75 37 CYS B CA 1
ATOM 1559 C C . CYS B 1 37 ? -2.797 -17.125 -15.867 1 80.75 37 CYS B C 1
ATOM 1561 O O . CYS B 1 37 ? -3.807 -17.484 -15.258 1 80.75 37 CYS B O 1
ATOM 1563 N N . ALA B 1 38 ? -2.402 -17.625 -16.984 1 68.75 38 ALA B N 1
ATOM 1564 C CA . ALA B 1 38 ? -2.934 -18.922 -17.438 1 68.75 38 ALA B CA 1
ATOM 1565 C C . ALA B 1 38 ? -2.381 -20.062 -16.594 1 68.75 38 ALA B C 1
ATOM 1567 O O . ALA B 1 38 ? -1.507 -20.812 -17.031 1 68.75 38 ALA B O 1
ATOM 1568 N N . THR B 1 39 ? -2.576 -19.891 -15.398 1 66.31 39 THR B N 1
ATOM 1569 C CA . THR B 1 39 ? -2.029 -20.953 -14.562 1 66.31 39 THR B CA 1
ATOM 1570 C C . THR B 1 39 ? -3.146 -21.812 -13.992 1 66.31 39 THR B C 1
ATOM 1572 O O . THR B 1 39 ? -4.324 -21.578 -14.25 1 66.31 39 THR B O 1
ATOM 1575 N N . THR B 1 40 ? -2.717 -22.953 -13.492 1 73 40 THR B N 1
ATOM 1576 C CA . THR B 1 40 ? -3.619 -23.922 -12.875 1 73 40 THR B CA 1
ATOM 1577 C C . THR B 1 40 ? -3.775 -23.625 -11.383 1 73 40 THR B C 1
ATOM 1579 O O . THR B 1 40 ? -2.986 -22.875 -10.805 1 73 40 THR B O 1
ATOM 1582 N N . ASN B 1 41 ? -4.812 -24.125 -10.867 1 82.06 41 ASN B N 1
ATOM 1583 C CA . ASN B 1 41 ? -5.094 -24 -9.445 1 82.06 41 ASN B CA 1
ATOM 1584 C C . ASN B 1 41 ? -3.971 -24.594 -8.594 1 82.06 41 ASN B C 1
ATOM 1586 O O . ASN B 1 41 ? -3.861 -24.297 -7.406 1 82.06 41 ASN B O 1
ATOM 1590 N N . GLU B 1 42 ? -3.148 -25.266 -9.297 1 78.5 42 GLU B N 1
ATOM 1591 C CA . GLU B 1 42 ? -2.037 -25.875 -8.578 1 78.5 42 GLU B CA 1
ATOM 1592 C C . GLU B 1 42 ? -1.077 -24.812 -8.047 1 78.5 42 GLU B C 1
ATOM 1594 O O . GLU B 1 42 ? -0.413 -25.016 -7.031 1 78.5 42 GLU B O 1
ATOM 1599 N N . PHE B 1 43 ? -1.086 -23.688 -8.68 1 80.44 43 PHE B N 1
ATOM 1600 C CA . PHE B 1 43 ? -0.251 -22.594 -8.211 1 80.44 43 PHE B CA 1
ATOM 1601 C C . PHE B 1 43 ? -1.099 -21.516 -7.539 1 80.44 43 PHE B C 1
ATOM 1603 O O . PHE B 1 43 ? -0.768 -21.047 -6.449 1 80.44 43 PHE B O 1
ATOM 1610 N N . ARG B 1 44 ? -2.221 -21.25 -8.086 1 85.75 44 ARG B N 1
ATOM 1611 C CA . ARG B 1 44 ? -3.025 -20.125 -7.617 1 85.75 44 ARG B CA 1
ATOM 1612 C C . ARG B 1 44 ? -3.51 -20.359 -6.188 1 85.75 44 ARG B C 1
ATOM 1614 O O . ARG B 1 44 ? -3.465 -19.438 -5.359 1 85.75 44 ARG B O 1
ATOM 1621 N N . ALA B 1 45 ? -3.893 -21.531 -5.965 1 88.75 45 ALA B N 1
ATOM 1622 C CA . ALA B 1 45 ? -4.52 -21.812 -4.676 1 88.75 45 ALA B CA 1
ATOM 1623 C C . ALA B 1 45 ? -3.504 -21.734 -3.541 1 88.75 45 ALA B C 1
ATOM 1625 O O . ALA B 1 45 ? -3.711 -21 -2.566 1 88.75 45 ALA B O 1
ATOM 1626 N N . PRO B 1 46 ? -2.393 -22.391 -3.713 1 89.94 46 PRO B N 1
ATOM 1627 C CA . PRO B 1 46 ? -1.434 -22.266 -2.611 1 89.94 46 PRO B CA 1
ATOM 1628 C C . PRO B 1 46 ? -0.842 -20.875 -2.492 1 89.94 46 PRO B C 1
ATOM 1630 O O . PRO B 1 46 ? -0.546 -20.406 -1.386 1 89.94 46 PRO B O 1
ATOM 1633 N N . TYR B 1 47 ? -0.598 -20.219 -3.562 1 90.69 47 TYR B N 1
ATOM 1634 C CA . TYR B 1 47 ? -0.077 -18.844 -3.494 1 90.69 47 TYR B CA 1
ATOM 1635 C C . TYR B 1 47 ? -1.036 -17.938 -2.74 1 90.69 47 TYR B C 1
ATOM 1637 O O . TYR B 1 47 ? -0.62 -17.188 -1.855 1 90.69 47 TYR B O 1
ATOM 1645 N N . PHE B 1 48 ? -2.334 -18 -3.129 1 93.25 48 PHE B N 1
ATOM 1646 C CA . PHE B 1 48 ? -3.318 -17.156 -2.467 1 93.25 48 PHE B CA 1
ATOM 1647 C C . PHE B 1 48 ? -3.391 -17.469 -0.978 1 93.25 48 PHE B C 1
ATOM 1649 O O . PHE B 1 48 ? -3.529 -16.562 -0.151 1 93.25 48 PHE B O 1
ATOM 1656 N N . SER B 1 49 ? -3.357 -18.719 -0.69 1 94.56 49 SER B N 1
ATOM 1657 C CA . SER B 1 49 ? -3.416 -19.141 0.705 1 94.56 49 SER B CA 1
ATOM 1658 C C . SER B 1 49 ? -2.283 -18.531 1.518 1 94.56 49 SER B C 1
ATOM 1660 O O . SER B 1 49 ? -2.514 -17.984 2.6 1 94.56 49 SER B O 1
ATOM 1662 N N . ARG B 1 50 ? -1.087 -18.562 1.004 1 94.69 50 ARG B N 1
ATOM 1663 C CA . ARG B 1 50 ? 0.064 -18 1.706 1 94.69 50 ARG B CA 1
ATOM 1664 C C . ARG B 1 50 ? -0.009 -16.484 1.751 1 94.69 50 ARG B C 1
ATOM 1666 O O . ARG B 1 50 ? 0.262 -15.867 2.787 1 94.69 50 ARG B O 1
ATOM 1673 N N . ALA B 1 51 ? -0.362 -15.906 0.615 1 95.75 51 ALA B N 1
ATOM 1674 C CA . ALA B 1 51 ? -0.502 -14.453 0.56 1 95.75 51 ALA B CA 1
ATOM 1675 C C . ALA B 1 51 ? -1.548 -13.969 1.559 1 95.75 51 ALA B C 1
ATOM 1677 O O . ALA B 1 51 ? -1.345 -12.953 2.234 1 95.75 51 ALA B O 1
ATOM 1678 N N . TYR B 1 52 ? -2.641 -14.688 1.637 1 96.94 52 TYR B N 1
ATOM 1679 C CA . TYR B 1 52 ? -3.719 -14.328 2.553 1 96.94 52 TYR B CA 1
ATOM 1680 C C . TYR B 1 52 ? -3.227 -14.32 3.996 1 96.94 52 TYR B C 1
ATOM 1682 O O . TYR B 1 52 ? -3.562 -13.422 4.77 1 96.94 52 TYR B O 1
ATOM 1690 N N . ALA B 1 53 ? -2.504 -15.273 4.375 1 96.88 53 ALA B N 1
ATOM 1691 C CA . ALA B 1 53 ? -2 -15.375 5.742 1 96.88 53 ALA B CA 1
ATOM 1692 C C . ALA B 1 53 ? -1.159 -14.156 6.109 1 96.88 53 ALA B C 1
ATOM 1694 O O . ALA B 1 53 ? -1.33 -13.57 7.184 1 96.88 53 ALA B O 1
ATOM 1695 N N . HIS B 1 54 ? -0.28 -13.75 5.254 1 97.75 54 HIS B N 1
ATOM 1696 C CA . HIS B 1 54 ? 0.562 -12.578 5.488 1 97.75 54 HIS B CA 1
ATOM 1697 C C . HIS B 1 54 ? -0.257 -11.297 5.453 1 97.75 54 HIS B C 1
ATOM 1699 O O . HIS B 1 54 ? -0.084 -10.422 6.305 1 97.75 54 HIS B O 1
ATOM 1705 N N . ALA B 1 55 ? -1.148 -11.227 4.469 1 97.94 55 ALA 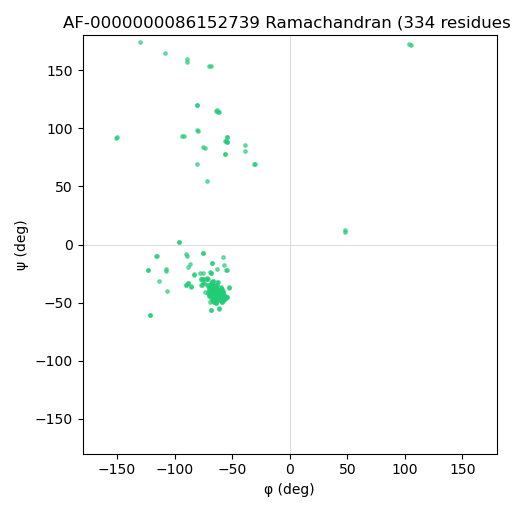B N 1
ATOM 1706 C CA . ALA B 1 55 ? -1.942 -10.016 4.273 1 97.94 55 ALA B CA 1
ATOM 1707 C C . ALA B 1 55 ? -2.898 -9.797 5.441 1 97.94 55 ALA B C 1
ATOM 1709 O O . ALA B 1 55 ? -3.086 -8.664 5.891 1 97.94 55 ALA B O 1
ATOM 1710 N N . ALA B 1 56 ? -3.543 -10.867 5.922 1 97.19 56 ALA B N 1
ATOM 1711 C CA . ALA B 1 56 ? -4.48 -10.773 7.039 1 97.19 56 ALA B CA 1
ATOM 1712 C C . ALA B 1 56 ? -3.785 -10.25 8.297 1 97.19 56 ALA B C 1
ATOM 1714 O O . ALA B 1 56 ? -4.328 -9.398 9.008 1 97.19 56 ALA B O 1
ATOM 1715 N N . ARG B 1 57 ? -2.629 -10.703 8.5 1 97.12 57 ARG B N 1
ATOM 1716 C CA . ARG B 1 57 ? -1.857 -10.25 9.656 1 97.12 57 ARG B CA 1
ATOM 1717 C C . ARG B 1 57 ? -1.484 -8.773 9.523 1 97.12 57 ARG B C 1
ATOM 1719 O O . ARG B 1 57 ? -1.658 -7.996 10.461 1 97.12 57 ARG B O 1
ATOM 1726 N N . LEU B 1 58 ? -0.988 -8.414 8.383 1 98.25 58 LEU B N 1
ATOM 1727 C CA . LEU B 1 58 ? -0.548 -7.043 8.125 1 98.25 58 LEU B CA 1
ATOM 1728 C C . LEU B 1 58 ? -1.724 -6.074 8.188 1 98.25 58 LEU B C 1
ATOM 1730 O O . LEU B 1 58 ? -1.691 -5.094 8.938 1 98.25 58 LEU B O 1
ATOM 1734 N N . GLN B 1 59 ? -2.779 -6.363 7.508 1 98.06 59 GLN B N 1
ATOM 1735 C CA . GLN B 1 59 ? -3.861 -5.402 7.305 1 98.06 59 GLN B CA 1
ATOM 1736 C C . GLN B 1 59 ? -4.73 -5.285 8.547 1 98.06 59 GLN B C 1
ATOM 1738 O O . GLN B 1 59 ? -5.258 -4.207 8.844 1 98.06 59 GLN B O 1
ATOM 1743 N N . SER B 1 60 ? -4.93 -6.41 9.289 1 97.69 60 SER B N 1
ATOM 1744 C CA . SER B 1 60 ? -5.684 -6.309 10.531 1 97.69 60 SER B CA 1
ATOM 1745 C C . SER B 1 60 ? -4.969 -5.418 11.539 1 97.69 60 SER B C 1
ATOM 1747 O O . SER B 1 60 ? -5.59 -4.559 12.172 1 97.69 60 SER B O 1
ATOM 1749 N N . ARG B 1 61 ? -3.686 -5.594 11.633 1 98.25 61 ARG B N 1
ATOM 1750 C CA . ARG B 1 61 ? -2.912 -4.781 12.57 1 98.25 61 ARG B CA 1
ATOM 1751 C C . ARG B 1 61 ? -2.934 -3.311 12.172 1 98.25 61 ARG B C 1
ATOM 1753 O O . ARG B 1 61 ? -3.111 -2.434 13.016 1 98.25 61 ARG B O 1
ATOM 1760 N N . LEU B 1 62 ? -2.752 -3.047 10.93 1 98.88 62 LEU B N 1
ATOM 1761 C CA . LEU B 1 62 ? -2.752 -1.672 10.445 1 98.88 62 LEU B CA 1
ATOM 1762 C C . LEU B 1 62 ? -4.109 -1.015 10.664 1 98.88 62 LEU B C 1
ATOM 1764 O O . LEU B 1 62 ? -4.18 0.152 11.062 1 98.88 62 LEU 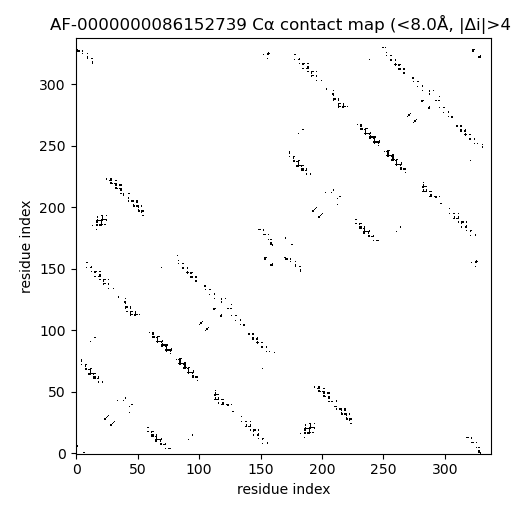B O 1
ATOM 1768 N N . SER B 1 63 ? -5.141 -1.788 10.367 1 98.69 63 SER B N 1
ATOM 1769 C CA . SER B 1 63 ? -6.48 -1.226 10.523 1 98.69 63 SER B CA 1
ATOM 1770 C C . SER B 1 63 ? -6.781 -0.909 11.984 1 98.69 63 SER B C 1
ATOM 1772 O O . SER B 1 63 ? -7.379 0.125 12.289 1 98.69 63 SER B O 1
ATOM 1774 N N . ILE B 1 64 ? -6.402 -1.751 12.883 1 98.69 64 ILE B N 1
ATOM 1775 C CA . ILE B 1 64 ? -6.66 -1.562 14.305 1 98.69 64 ILE B CA 1
ATOM 1776 C C . ILE B 1 64 ? -5.875 -0.357 14.82 1 98.69 64 ILE B C 1
ATOM 1778 O O . ILE B 1 64 ? -6.434 0.524 15.469 1 98.69 64 ILE B O 1
ATOM 1782 N N . VAL B 1 65 ? -4.602 -0.306 14.492 1 98.81 65 VAL B N 1
ATOM 1783 C CA . VAL B 1 65 ? -3.773 0.799 14.961 1 98.81 65 VAL B CA 1
ATOM 1784 C C . VAL B 1 65 ? -4.309 2.119 14.406 1 98.81 65 VAL B C 1
ATOM 1786 O O . VAL B 1 65 ? -4.402 3.111 15.133 1 98.81 65 VAL B O 1
ATOM 1789 N N . SER B 1 66 ? -4.629 2.117 13.156 1 98.88 66 SER B N 1
ATOM 1790 C CA . SER B 1 66 ? -5.129 3.34 12.539 1 98.88 66 SER B CA 1
ATOM 1791 C C . SER B 1 66 ? -6.438 3.787 13.18 1 98.88 66 SER B C 1
ATOM 1793 O O . SER B 1 66 ? -6.598 4.957 13.523 1 98.88 66 SER B O 1
ATOM 1795 N N . SER B 1 67 ? -7.344 2.861 13.344 1 98.88 67 SER B N 1
ATOM 1796 C CA . SER B 1 67 ? -8.664 3.191 13.875 1 98.88 67 SER B CA 1
ATOM 1797 C C . SER B 1 67 ? -8.578 3.672 15.32 1 98.88 67 SER B C 1
ATOM 1799 O O . SER B 1 67 ? -9.117 4.727 15.656 1 98.88 67 SER B O 1
ATOM 1801 N N . VAL B 1 68 ? -7.863 2.99 16.125 1 98.75 68 VAL B N 1
ATOM 1802 C CA . VAL B 1 68 ? -7.766 3.322 17.547 1 98.75 68 VAL B CA 1
ATOM 1803 C C . VAL B 1 68 ? -7.047 4.656 17.719 1 98.75 68 VAL B C 1
ATOM 1805 O O . VAL B 1 68 ? -7.473 5.504 18.5 1 98.75 68 VAL B O 1
ATOM 1808 N N . SER B 1 69 ? -5.98 4.852 16.969 1 98.75 69 SER B N 1
ATOM 1809 C CA . SER B 1 69 ? -5.227 6.102 17.047 1 98.75 69 SER B CA 1
ATOM 1810 C C . SER B 1 69 ? -6.07 7.285 16.594 1 98.75 69 SER B C 1
ATOM 1812 O O . SER B 1 69 ? -6.055 8.344 17.219 1 98.75 69 SER B O 1
ATOM 1814 N N . ALA B 1 70 ? -6.773 7.09 15.547 1 98.62 70 ALA B N 1
ATOM 1815 C CA . ALA B 1 70 ? -7.594 8.18 15.016 1 98.62 70 ALA B CA 1
ATOM 1816 C C . ALA B 1 70 ? -8.727 8.523 15.977 1 98.62 70 ALA B C 1
ATOM 1818 O O . ALA B 1 70 ? -9.016 9.695 16.219 1 98.62 70 ALA B O 1
ATOM 1819 N N . ILE B 1 71 ? -9.344 7.551 16.469 1 98.62 71 ILE B N 1
ATOM 1820 C CA . ILE B 1 71 ? -10.453 7.766 17.406 1 98.62 71 ILE B CA 1
ATOM 1821 C C . ILE B 1 71 ? -9.93 8.414 18.688 1 98.62 71 ILE B C 1
ATOM 1823 O O . ILE B 1 71 ? -10.531 9.352 19.203 1 98.62 71 ILE B O 1
ATOM 1827 N N . ALA B 1 72 ? -8.805 7.934 19.156 1 98.31 72 ALA B N 1
ATOM 1828 C CA . ALA B 1 72 ? -8.195 8.547 20.344 1 98.31 72 ALA B CA 1
ATOM 1829 C C . ALA B 1 72 ? -7.855 10.008 20.094 1 98.31 72 ALA B C 1
ATOM 1831 O O . ALA B 1 72 ? -8.125 10.875 20.922 1 98.31 72 ALA B O 1
ATOM 1832 N N . ALA B 1 73 ? -7.277 10.32 18.953 1 96.38 73 ALA B N 1
ATOM 1833 C CA . ALA B 1 73 ? -6.973 11.703 18.578 1 96.38 73 ALA B CA 1
ATOM 1834 C C . ALA B 1 73 ? -8.234 12.555 18.531 1 96.38 73 ALA B C 1
ATOM 1836 O O . ALA B 1 73 ? -8.258 13.68 19.031 1 96.38 73 ALA B O 1
ATOM 1837 N N . GLY B 1 74 ? -9.234 11.969 17.984 1 96.56 74 GLY B N 1
ATOM 1838 C CA . GLY B 1 74 ? -10.5 12.688 17.906 1 96.56 74 GLY B CA 1
ATOM 1839 C C . GLY B 1 74 ? -11.094 13 19.266 1 96.56 74 GLY B C 1
ATOM 1840 O O . GLY B 1 74 ? -11.625 14.086 19.484 1 96.56 74 GLY B O 1
ATOM 1841 N N . ILE B 1 75 ? -10.961 12.078 20.141 1 97.12 75 ILE B N 1
ATOM 1842 C CA . ILE B 1 75 ? -11.484 12.258 21.484 1 97.12 75 ILE B CA 1
ATOM 1843 C C . ILE B 1 75 ? -10.695 13.344 22.203 1 97.12 75 ILE B C 1
ATOM 1845 O O . ILE B 1 75 ? -11.273 14.195 22.891 1 97.12 75 ILE B O 1
ATOM 1849 N N . LEU B 1 76 ? -9.453 13.344 22.047 1 94.06 76 LEU B N 1
ATOM 1850 C CA . LEU B 1 76 ? -8.586 14.312 22.719 1 94.06 76 LEU B CA 1
ATOM 1851 C C . LEU B 1 76 ? -8.82 15.719 22.156 1 94.06 76 LEU B C 1
ATOM 1853 O O . LEU B 1 76 ? -8.641 16.703 22.875 1 94.06 76 LEU B O 1
ATOM 1857 N N . LEU B 1 77 ? -9.289 15.82 20.984 1 91.44 77 LEU B N 1
ATOM 1858 C CA . LEU B 1 77 ? -9.43 17.109 20.312 1 91.44 77 LEU B CA 1
ATOM 1859 C C . LEU B 1 77 ? -10.852 17.641 20.469 1 91.44 77 LEU B C 1
ATOM 1861 O O . LEU B 1 77 ? -11.148 18.75 20.016 1 91.44 77 LEU B O 1
ATOM 1865 N N . ARG B 1 78 ? -11.664 17 21.125 1 91.5 78 ARG B N 1
ATOM 1866 C CA . ARG B 1 78 ? -13.086 17.312 21.172 1 91.5 78 ARG B CA 1
ATOM 1867 C C . ARG B 1 78 ? -13.32 18.719 21.703 1 91.5 78 ARG B C 1
ATOM 1869 O O . ARG B 1 78 ? -14.148 19.453 21.172 1 91.5 78 ARG B O 1
ATOM 1876 N N . GLU B 1 79 ? -12.547 19.141 22.641 1 88.44 79 GLU B N 1
ATOM 1877 C CA . GLU B 1 79 ? -12.773 20.422 23.297 1 88.44 79 GLU B CA 1
ATOM 1878 C C . GLU B 1 79 ? -12.031 21.547 22.578 1 88.44 79 GLU B C 1
ATOM 1880 O O . GLU B 1 79 ? -12.555 22.656 22.453 1 88.44 79 GLU B O 1
ATOM 1885 N N . SER B 1 80 ? -10.898 21.281 22.062 1 85.44 80 SER B N 1
ATOM 1886 C CA . SER B 1 80 ? -10.031 22.328 21.5 1 85.44 80 SER B CA 1
ATOM 1887 C C . SER B 1 80 ? -10.352 22.578 20.031 1 85.44 80 SER B C 1
ATOM 1889 O O . SER B 1 80 ? -10.211 23.703 19.547 1 85.44 80 SER B O 1
ATOM 1891 N N . ASP B 1 81 ? -10.734 21.594 19.344 1 86 81 ASP B N 1
ATOM 1892 C CA . ASP B 1 81 ? -10.992 21.688 17.906 1 86 81 ASP B CA 1
ATOM 1893 C C . ASP B 1 81 ? -12.062 20.688 17.469 1 86 81 ASP B C 1
ATOM 1895 O O . ASP B 1 81 ? -11.75 19.594 17 1 86 81 ASP B O 1
ATOM 1899 N N . SER B 1 82 ? -13.266 21.109 17.469 1 86.62 82 SER B N 1
ATOM 1900 C CA . SER B 1 82 ? -14.414 20.234 17.25 1 86.62 82 SER B CA 1
ATOM 1901 C C . SER B 1 82 ? -14.469 19.75 15.805 1 86.62 82 SER B C 1
ATOM 1903 O O . SER B 1 82 ? -14.828 18.594 15.555 1 86.62 82 SER B O 1
ATOM 1905 N N . THR B 1 83 ? -14.148 20.547 14.938 1 87.69 83 THR B N 1
ATOM 1906 C CA . THR B 1 83 ? -14.211 20.172 13.531 1 87.69 83 THR B CA 1
ATOM 1907 C C . THR B 1 83 ? -13.18 19.094 13.211 1 87.69 83 THR B C 1
ATOM 1909 O O . THR B 1 83 ? -13.516 18.062 12.625 1 87.69 83 THR B O 1
ATOM 1912 N N . ASN B 1 84 ? -12 19.359 13.672 1 91.31 84 ASN B N 1
ATOM 1913 C CA . ASN B 1 84 ? -10.953 18.359 13.438 1 91.31 84 ASN B CA 1
ATOM 1914 C C . ASN B 1 84 ? -11.219 17.078 14.211 1 91.31 84 ASN B C 1
ATOM 1916 O O . ASN B 1 84 ? -10.914 15.984 13.734 1 91.31 84 ASN B O 1
ATOM 1920 N N . SER B 1 85 ? -11.742 17.281 15.367 1 94.38 85 SER B N 1
ATOM 1921 C CA . SER B 1 85 ? -12.125 16.109 16.156 1 94.38 85 SER B CA 1
ATOM 1922 C C . SER B 1 85 ? -13.086 15.211 15.391 1 94.38 85 SER B C 1
ATOM 1924 O O . SER B 1 85 ? -12.883 13.992 15.32 1 94.38 85 SER B O 1
ATOM 1926 N N . LYS B 1 86 ? -14.07 15.766 14.789 1 96 86 LYS B N 1
ATOM 1927 C CA . LYS B 1 86 ? -15.078 15 14.047 1 96 86 LYS B CA 1
ATOM 1928 C C . LYS B 1 86 ? -14.453 14.281 12.852 1 96 86 LYS B C 1
ATOM 1930 O O . LYS B 1 86 ? -14.844 13.164 12.523 1 96 86 LYS B O 1
ATOM 1935 N N . LEU B 1 87 ? -13.531 14.906 12.227 1 96.06 87 LEU B N 1
ATOM 1936 C CA . LEU B 1 87 ? -12.867 14.297 11.078 1 96.06 87 LEU B CA 1
ATOM 1937 C C . LEU B 1 87 ? -12.047 13.086 11.508 1 96.06 87 LEU B C 1
ATOM 1939 O O . LEU B 1 87 ? -12.078 12.047 10.844 1 96.06 87 LEU B O 1
ATOM 1943 N N . TRP B 1 88 ? -11.359 13.227 12.555 1 97.5 88 TRP B N 1
ATOM 1944 C CA . TRP B 1 88 ? -10.578 12.109 13.078 1 97.5 88 TRP B CA 1
ATOM 1945 C C . TRP B 1 88 ? -11.492 10.969 13.516 1 97.5 88 TRP B C 1
ATOM 1947 O O . TRP B 1 88 ? -11.227 9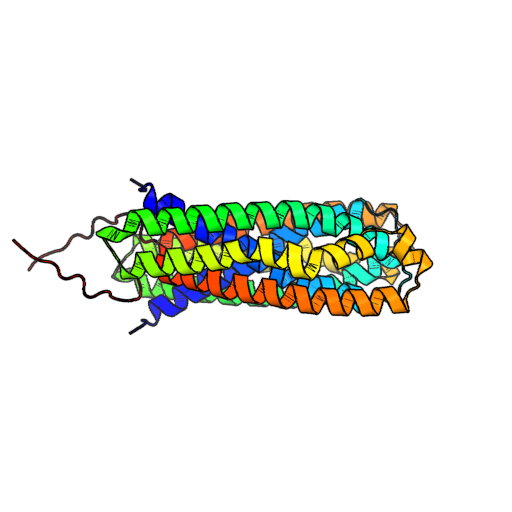.805 13.211 1 97.5 88 TRP B O 1
ATOM 1957 N N . LEU B 1 89 ? -12.562 11.281 14.156 1 98.44 89 LEU B N 1
ATOM 1958 C CA . LEU B 1 89 ? -13.5 10.258 14.617 1 98.44 89 LEU B CA 1
ATOM 1959 C C . LEU B 1 89 ? -14.156 9.555 13.438 1 98.44 89 LEU B C 1
ATOM 1961 O O . LEU B 1 89 ? -14.273 8.32 13.438 1 98.44 89 LEU B O 1
ATOM 1965 N N . ALA B 1 90 ? -14.562 10.297 12.477 1 98.56 90 ALA B N 1
ATOM 1966 C CA . ALA B 1 90 ? -15.203 9.711 11.305 1 98.56 90 ALA B CA 1
ATOM 1967 C C . ALA B 1 90 ? -14.234 8.82 10.539 1 98.56 90 ALA B C 1
ATOM 1969 O O . ALA B 1 90 ? -14.578 7.695 10.156 1 98.56 90 ALA B O 1
ATOM 1970 N N . SER B 1 91 ? -13.055 9.344 10.336 1 98.75 91 SER B N 1
ATOM 1971 C CA . SER B 1 91 ? -12.055 8.586 9.594 1 98.75 91 SER B CA 1
ATOM 1972 C C . SER B 1 91 ? -11.625 7.34 10.359 1 98.75 91 SER B C 1
ATOM 1974 O O . SER B 1 91 ? -11.477 6.266 9.773 1 98.75 91 SER B O 1
ATOM 1976 N N . GLY B 1 92 ? -11.414 7.469 11.641 1 98.81 92 GLY B N 1
ATOM 1977 C CA . GLY B 1 92 ? -11.094 6.312 12.461 1 98.81 92 GLY B CA 1
ATOM 1978 C C . GLY B 1 92 ? -12.188 5.266 12.477 1 98.81 92 GLY B C 1
ATOM 1979 O O . GLY B 1 92 ? -11.906 4.066 12.438 1 98.81 92 GLY B O 1
ATOM 1980 N N . SER B 1 93 ? -13.414 5.727 12.516 1 98.75 93 SER B N 1
ATOM 1981 C CA . SER B 1 93 ? -14.547 4.812 12.492 1 98.75 93 SER B CA 1
ATOM 1982 C C . SER B 1 93 ? -14.648 4.086 11.156 1 98.75 93 SER B C 1
ATOM 1984 O O . SER B 1 93 ? -14.969 2.895 11.117 1 98.75 93 SER B O 1
ATOM 1986 N N . LEU B 1 94 ? -14.414 4.785 10.102 1 98.75 94 LEU B N 1
ATOM 1987 C CA . LEU B 1 94 ? -14.398 4.141 8.797 1 98.75 94 LEU B CA 1
ATOM 1988 C C . LEU B 1 94 ? -13.352 3.029 8.75 1 98.75 94 LEU B C 1
ATOM 1990 O O . LEU B 1 94 ? -13.641 1.928 8.273 1 98.75 94 LEU B O 1
ATOM 1994 N N . MET B 1 95 ? -12.18 3.299 9.312 1 98.81 95 MET B N 1
ATOM 1995 C CA . MET B 1 95 ? -11.141 2.271 9.352 1 98.81 95 MET B CA 1
ATOM 1996 C C . MET B 1 95 ? -11.578 1.084 10.195 1 98.81 95 MET B C 1
ATOM 1998 O O . MET B 1 95 ? -11.297 -0.067 9.859 1 98.81 95 MET B O 1
ATOM 2002 N N . LEU B 1 96 ? -12.242 1.37 11.211 1 98.5 96 LEU B N 1
ATOM 2003 C CA . LEU B 1 96 ? -12.68 0.325 12.125 1 98.5 96 LEU B CA 1
ATOM 2004 C C . LEU B 1 96 ? -13.719 -0.575 11.469 1 98.5 96 LEU B C 1
ATOM 2006 O O . LEU B 1 96 ? -13.781 -1.772 11.758 1 98.5 96 LEU B O 1
ATOM 2010 N N . THR B 1 97 ? -14.5 -0.034 10.609 1 98.44 97 THR B N 1
ATOM 2011 C CA . THR B 1 97 ? -15.586 -0.777 9.977 1 98.44 97 THR B CA 1
ATOM 2012 C C . THR B 1 97 ? -15.039 -1.861 9.055 1 98.44 97 THR B C 1
ATOM 2014 O O . THR B 1 97 ? -15.75 -2.814 8.719 1 98.44 97 THR B O 1
ATOM 2017 N N . ILE B 1 98 ? -13.828 -1.787 8.711 1 98.44 98 ILE B N 1
ATOM 2018 C CA . ILE B 1 98 ? -13.234 -2.734 7.77 1 98.44 98 ILE B CA 1
ATOM 2019 C C . ILE B 1 98 ? -13.219 -4.133 8.383 1 98.44 98 ILE B C 1
ATOM 2021 O O . ILE B 1 98 ? -13.469 -5.125 7.695 1 98.44 98 ILE B O 1
ATOM 2025 N N . ILE B 1 99 ? -13.023 -4.203 9.625 1 97.5 99 ILE B N 1
ATOM 2026 C CA . ILE B 1 99 ? -12.922 -5.492 10.305 1 97.5 99 ILE B CA 1
ATOM 2027 C C . ILE B 1 99 ? -14.273 -6.191 10.289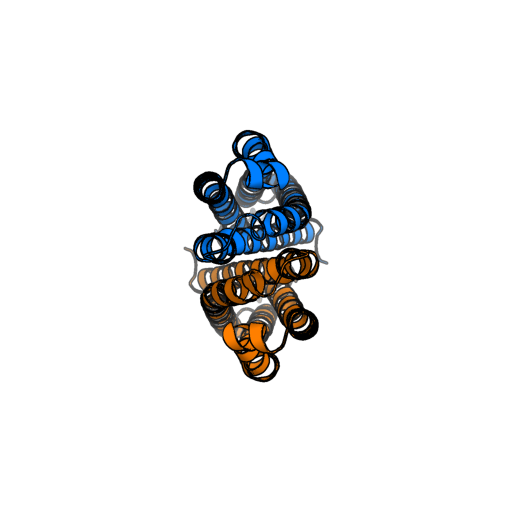 1 97.5 99 ILE B C 1
ATOM 2029 O O . ILE B 1 99 ? -14.398 -7.309 9.781 1 97.5 99 ILE B O 1
ATOM 2033 N N . PRO B 1 100 ? -15.312 -5.562 10.797 1 97.62 100 PRO B N 1
ATOM 2034 C CA . PRO B 1 100 ? -16.609 -6.254 10.719 1 97.62 100 PRO B CA 1
ATOM 2035 C C . PRO B 1 100 ? -17.078 -6.477 9.289 1 97.62 100 PRO B C 1
ATOM 2037 O O . PRO B 1 100 ? -17.75 -7.473 9 1 97.62 100 PRO B O 1
ATOM 2040 N N . TYR B 1 101 ? -16.812 -5.578 8.375 1 98.44 101 TYR B N 1
ATOM 2041 C CA . TYR B 1 101 ? -17.109 -5.801 6.969 1 98.44 101 TYR B CA 1
ATOM 2042 C C . TYR B 1 101 ? -16.438 -7.082 6.473 1 98.44 101 TYR B C 1
ATOM 2044 O O . TYR B 1 101 ? -17.078 -7.887 5.785 1 98.44 101 TYR B O 1
ATOM 2052 N N . THR B 1 102 ? -15.227 -7.289 6.816 1 97.81 102 THR B N 1
ATOM 2053 C CA . THR B 1 102 ? -14.484 -8.469 6.387 1 97.81 102 THR B CA 1
ATOM 2054 C C . THR B 1 102 ? -15.094 -9.734 6.98 1 97.81 102 THR B C 1
ATOM 2056 O O . THR B 1 102 ? -15.297 -10.727 6.273 1 97.81 102 THR B O 1
ATOM 2059 N N . ILE B 1 103 ? -15.414 -9.656 8.227 1 97.38 103 ILE B N 1
ATOM 2060 C CA . ILE B 1 103 ? -15.953 -10.828 8.922 1 97.38 103 ILE B CA 1
ATOM 2061 C C . ILE B 1 103 ? -17.312 -11.195 8.328 1 97.38 103 ILE B C 1
ATOM 2063 O O . ILE B 1 103 ? -17.578 -12.375 8.055 1 97.38 103 ILE B O 1
ATOM 2067 N N . VAL B 1 104 ? -18.094 -10.203 8.031 1 97.94 104 VAL B N 1
ATOM 2068 C CA . VAL B 1 104 ? -19.484 -10.453 7.629 1 97.94 104 VAL B CA 1
ATOM 2069 C C . VAL B 1 104 ? -19.547 -10.734 6.129 1 97.94 104 VAL B C 1
ATOM 2071 O O . VAL B 1 104 ? -20.281 -11.617 5.688 1 97.94 104 VAL B O 1
ATOM 2074 N N . ARG B 1 105 ? -18.75 -10.094 5.352 1 98.06 105 ARG B N 1
ATOM 2075 C CA . ARG B 1 105 ? -18.953 -10.133 3.906 1 98.06 105 ARG B CA 1
ATOM 2076 C C . ARG B 1 105 ? -17.891 -10.992 3.23 1 98.06 105 ARG B C 1
ATOM 2078 O O . ARG B 1 105 ? -18.125 -11.547 2.154 1 98.06 105 ARG B O 1
ATOM 2085 N N . MET B 1 106 ? -16.703 -11.211 3.865 1 97.94 106 MET B N 1
ATOM 2086 C CA . MET B 1 106 ? -15.602 -11.781 3.098 1 97.94 106 MET B CA 1
ATOM 2087 C C . MET B 1 106 ? -15.109 -13.07 3.74 1 97.94 106 MET B C 1
ATOM 2089 O O . MET B 1 106 ? -14.531 -13.93 3.062 1 97.94 106 MET B O 1
ATOM 2093 N N . LEU B 1 107 ? -15.328 -13.289 4.953 1 97.38 107 LEU B N 1
ATOM 2094 C CA . LEU B 1 107 ? -14.625 -14.32 5.711 1 97.38 107 LEU B CA 1
ATOM 2095 C C . LEU B 1 107 ? -14.953 -15.711 5.172 1 97.38 107 LEU B C 1
ATOM 2097 O O . LEU B 1 107 ? -14.062 -16.547 5.004 1 97.38 107 LEU B O 1
ATOM 2101 N N . LYS B 1 108 ? -16.188 -16 4.918 1 97.62 108 LYS B N 1
ATOM 2102 C CA . LYS B 1 108 ? -16.594 -17.297 4.383 1 97.62 108 LYS B CA 1
ATOM 2103 C C . LYS B 1 108 ? -15.891 -17.578 3.053 1 97.62 108 LYS B C 1
ATOM 2105 O O . LYS B 1 108 ? -15.359 -18.672 2.844 1 97.62 108 LYS B O 1
ATOM 2110 N N . LEU B 1 109 ? -15.906 -16.594 2.207 1 97.69 109 LEU B N 1
ATOM 2111 C CA . LEU B 1 109 ? -15.25 -16.734 0.908 1 97.69 109 LEU B CA 1
ATOM 2112 C C . LEU B 1 109 ? -13.742 -16.875 1.071 1 97.69 109 LEU B C 1
ATOM 2114 O O . LEU B 1 109 ? -13.117 -17.688 0.37 1 97.69 109 LEU B O 1
ATOM 2118 N N . ASN B 1 110 ? -13.18 -16.125 1.979 1 97.44 110 ASN B N 1
ATOM 2119 C CA . ASN B 1 110 ? -11.75 -16.25 2.262 1 97.44 110 ASN B CA 1
ATOM 2120 C C . ASN B 1 110 ? -11.391 -17.688 2.645 1 97.44 110 ASN B C 1
ATOM 2122 O O . ASN B 1 110 ? -10.422 -18.25 2.121 1 97.44 110 ASN B O 1
ATOM 2126 N N . PHE B 1 111 ? -12.125 -18.281 3.465 1 97 111 PHE B N 1
ATOM 2127 C CA . PHE B 1 111 ? -11.828 -19.625 3.955 1 97 111 PHE B CA 1
ATOM 2128 C C . PHE B 1 111 ? -11.961 -20.656 2.838 1 97 111 PHE B C 1
ATOM 2130 O O . PHE B 1 111 ? -11.227 -21.641 2.805 1 97 111 PHE B O 1
ATOM 2137 N N . GLN B 1 112 ? -12.867 -20.438 1.96 1 96.94 112 GLN B N 1
ATOM 2138 C CA . GLN B 1 112 ? -13 -21.328 0.808 1 96.94 112 GLN B CA 1
ATOM 2139 C C . GLN B 1 112 ? -11.805 -21.203 -0.126 1 96.94 112 GLN B C 1
ATOM 2141 O O . GLN B 1 112 ? -11.312 -22.203 -0.653 1 96.94 112 GLN B O 1
ATOM 2146 N N . LEU B 1 113 ? -11.305 -20 -0.241 1 95.88 113 LEU B N 1
ATOM 2147 C CA . LEU B 1 113 ? -10.258 -19.719 -1.222 1 95.88 113 LEU B CA 1
ATOM 2148 C C . LEU B 1 113 ? -8.891 -20.094 -0.675 1 95.88 113 LEU B C 1
ATOM 2150 O O . LEU B 1 113 ? -7.961 -20.359 -1.443 1 95.88 113 LEU B O 1
ATOM 2154 N N . ILE B 1 114 ? -8.75 -20.094 0.678 1 96.12 114 ILE B N 1
ATOM 2155 C CA . ILE B 1 114 ? -7.426 -20.375 1.214 1 96.12 114 ILE B CA 1
ATOM 2156 C C . ILE B 1 114 ? -7.281 -21.875 1.438 1 96.12 114 ILE B C 1
ATOM 2158 O O . ILE B 1 114 ? -6.188 -22.375 1.735 1 96.12 114 ILE B O 1
ATOM 2162 N N . ASP B 1 115 ? -8.359 -22.594 1.294 1 95.69 115 ASP B N 1
ATOM 2163 C CA . ASP B 1 115 ? -8.312 -24.062 1.317 1 95.69 115 ASP B CA 1
ATOM 2164 C C . ASP B 1 115 ? -7.867 -24.609 -0.033 1 95.69 115 ASP B C 1
ATOM 2166 O O . ASP B 1 115 ? -8.695 -24.844 -0.917 1 95.69 115 ASP B O 1
ATOM 2170 N N . THR B 1 116 ? -6.625 -24.938 -0.127 1 92.56 116 THR B N 1
ATOM 2171 C CA . THR B 1 116 ? -6.016 -25.344 -1.386 1 92.56 116 THR B CA 1
ATOM 2172 C C . THR B 1 116 ? -6.684 -26.609 -1.918 1 92.56 116 THR B C 1
ATOM 2174 O O . THR B 1 116 ? -6.969 -26.719 -3.113 1 92.56 116 THR B O 1
ATOM 2177 N N . ALA B 1 117 ? -6.863 -27.531 -1.054 1 93.56 117 ALA B N 1
ATOM 2178 C CA . ALA B 1 117 ? -7.496 -28.781 -1.46 1 93.56 117 ALA B CA 1
ATOM 2179 C C . ALA B 1 117 ? -8.883 -28.531 -2.037 1 93.56 117 ALA B C 1
ATOM 2181 O O . ALA B 1 117 ? -9.266 -29.141 -3.043 1 93.56 117 ALA B O 1
ATOM 2182 N N . ASN B 1 118 ? -9.625 -27.688 -1.382 1 93.38 118 ASN B N 1
ATOM 2183 C CA . ASN B 1 118 ? -10.953 -27.328 -1.867 1 93.38 118 ASN B CA 1
ATOM 2184 C C . ASN B 1 118 ? -10.883 -26.672 -3.244 1 93.38 118 ASN B C 1
ATOM 2186 O O . ASN B 1 118 ? -11.695 -26.984 -4.121 1 93.38 118 ASN B O 1
ATOM 2190 N N . CYS B 1 119 ? -9.969 -25.828 -3.479 1 92.75 119 CYS B N 1
ATOM 2191 C CA . CYS B 1 119 ? -9.836 -25.109 -4.734 1 92.75 119 CYS B CA 1
ATOM 2192 C C . CYS B 1 119 ? -9.492 -26.047 -5.879 1 92.75 119 CYS B C 1
ATOM 2194 O O . CYS B 1 119 ? -10.023 -25.906 -6.984 1 92.75 119 CYS B O 1
ATOM 2196 N N . ILE B 1 120 ? -8.641 -26.938 -5.555 1 90.38 120 ILE B N 1
ATOM 2197 C CA . ILE B 1 120 ? -8.242 -27.906 -6.566 1 90.38 120 ILE B CA 1
ATOM 2198 C C . ILE B 1 120 ? -9.43 -28.812 -6.914 1 90.38 120 ILE B C 1
ATOM 2200 O O . ILE B 1 120 ? -9.688 -29.078 -8.086 1 90.38 120 ILE B O 1
ATOM 2204 N N . LYS B 1 121 ? -10.172 -29.234 -5.949 1 93.69 121 LYS B N 1
ATOM 2205 C CA . LYS B 1 121 ? -11.336 -30.094 -6.133 1 93.69 121 LYS B CA 1
ATOM 2206 C C . LYS B 1 121 ? -12.414 -29.391 -6.953 1 93.69 121 LYS B C 1
ATOM 2208 O O . LYS B 1 121 ? -13.039 -30.016 -7.82 1 93.69 121 LYS B O 1
ATOM 2213 N N . GLN B 1 122 ? -12.664 -28.141 -6.727 1 93.88 122 GLN B N 1
ATOM 2214 C CA . GLN B 1 122 ? -13.742 -27.391 -7.367 1 93.88 122 GLN B CA 1
ATOM 2215 C C . GLN B 1 122 ? -13.383 -27.016 -8.805 1 93.88 122 GLN B C 1
ATOM 2217 O O . GLN B 1 122 ? -14.266 -26.828 -9.641 1 93.88 122 GLN B O 1
ATOM 2222 N N . GLY B 1 123 ? -12.078 -26.828 -9.086 1 91.56 123 GLY B N 1
ATOM 2223 C CA . GLY B 1 123 ? -11.648 -26.578 -10.453 1 91.56 123 GLY B CA 1
ATOM 2224 C C . GLY B 1 123 ? -11.305 -25.125 -10.719 1 91.56 123 GLY B C 1
ATOM 2225 O O . GLY B 1 123 ? -11.562 -24.25 -9.883 1 91.56 123 GLY B O 1
ATOM 2226 N N . ASP B 1 124 ? -10.766 -24.859 -11.906 1 88.69 124 ASP B N 1
ATOM 2227 C CA . ASP B 1 124 ? -10.227 -23.562 -12.281 1 88.69 124 ASP B CA 1
ATOM 2228 C C . ASP B 1 124 ? -11.344 -22.531 -12.469 1 88.69 124 ASP B C 1
ATOM 2230 O O . ASP B 1 124 ? -11.203 -21.375 -12.07 1 88.69 124 ASP B O 1
ATOM 2234 N N . LYS B 1 125 ? -12.391 -22.938 -13.07 1 91.38 125 LYS B N 1
ATOM 2235 C CA . LYS B 1 125 ? -13.492 -22.031 -13.328 1 91.38 125 LYS B CA 1
ATOM 2236 C C . LYS B 1 125 ? -14.109 -21.531 -12.023 1 91.38 125 LYS B C 1
ATOM 2238 O O . LYS B 1 125 ? -14.414 -20.344 -11.883 1 91.38 125 LYS B O 1
ATOM 2243 N N . TRP B 1 126 ? -14.273 -22.422 -11.109 1 94.31 126 TRP B N 1
ATOM 2244 C CA . TRP B 1 126 ? -14.828 -22.062 -9.805 1 94.31 126 TRP B CA 1
ATOM 2245 C C . TRP B 1 126 ? -13.93 -21.062 -9.094 1 94.31 126 TRP B C 1
ATOM 2247 O O . TRP B 1 126 ? -14.414 -20.062 -8.555 1 94.31 126 TRP B O 1
ATOM 2257 N N . MET B 1 127 ? -12.641 -21.312 -9.062 1 92.44 127 MET B N 1
ATOM 2258 C CA . MET B 1 127 ? -11.711 -20.422 -8.375 1 92.44 127 MET B CA 1
ATOM 2259 C C . MET B 1 127 ? -11.695 -19.047 -9.023 1 92.44 127 MET B C 1
ATOM 2261 O O . MET B 1 127 ? -11.664 -18.031 -8.328 1 92.44 127 MET B O 1
ATOM 2265 N N . GLU B 1 128 ? -11.672 -19.031 -10.312 1 92.25 128 GLU B N 1
ATOM 2266 C CA . GLU B 1 128 ? -11.664 -17.766 -11.023 1 92.25 128 GLU B CA 1
ATOM 2267 C C . GLU B 1 128 ? -12.898 -16.922 -10.688 1 92.25 128 GLU B C 1
ATOM 2269 O O . GLU B 1 128 ? -12.789 -15.727 -10.422 1 92.25 128 GLU B O 1
ATOM 2274 N N . GLU B 1 129 ? -14.039 -17.547 -10.703 1 94.88 129 GLU B N 1
ATOM 2275 C CA . GLU B 1 129 ? -15.289 -16.844 -10.414 1 94.88 129 GLU B CA 1
ATOM 2276 C C . GLU B 1 129 ? -15.305 -16.312 -8.984 1 94.88 129 GLU B C 1
ATOM 2278 O O . GLU B 1 129 ? -15.711 -15.18 -8.742 1 94.88 129 GLU B O 1
ATOM 2283 N N . ASN B 1 130 ? -14.906 -17.172 -8.109 1 95.81 130 ASN B N 1
ATOM 2284 C CA . ASN B 1 130 ? -14.93 -16.766 -6.711 1 95.81 130 ASN B CA 1
ATOM 2285 C C . ASN B 1 130 ? -13.828 -15.75 -6.402 1 95.81 130 ASN B C 1
ATOM 2287 O O . ASN B 1 130 ? -13.992 -14.891 -5.535 1 95.81 130 ASN B O 1
ATOM 2291 N N . PHE B 1 131 ? -12.758 -15.844 -7.137 1 94.38 131 PHE B N 1
ATOM 2292 C CA . PHE B 1 131 ? -11.711 -14.844 -6.953 1 94.38 131 PHE B CA 1
ATOM 2293 C C . PHE B 1 131 ? -12.141 -13.492 -7.516 1 94.38 131 PHE B C 1
ATOM 2295 O O . PHE B 1 131 ? -11.773 -12.445 -6.98 1 94.38 131 PHE B O 1
ATOM 2302 N N . ARG B 1 132 ? -12.883 -13.484 -8.57 1 96 132 ARG B N 1
ATOM 2303 C CA . ARG B 1 132 ? -13.469 -12.242 -9.078 1 96 132 ARG B CA 1
ATOM 2304 C C . ARG B 1 132 ? -14.406 -11.625 -8.047 1 96 132 ARG B C 1
ATOM 2306 O O . ARG B 1 132 ? -14.375 -10.414 -7.828 1 96 132 ARG B O 1
ATOM 2313 N N . ARG B 1 133 ? -15.188 -12.461 -7.477 1 97.56 133 ARG B N 1
ATOM 2314 C CA . ARG B 1 133 ? -16.078 -11.992 -6.414 1 97.56 133 ARG B CA 1
ATOM 2315 C C . ARG B 1 133 ? -15.273 -11.438 -5.242 1 97.56 133 ARG B C 1
ATOM 2317 O O . ARG B 1 133 ? -15.609 -10.383 -4.699 1 97.56 133 ARG B O 1
ATOM 2324 N N . TRP B 1 134 ? -14.289 -12.156 -4.871 1 97.62 134 TRP B N 1
ATOM 2325 C CA . TRP B 1 134 ? -13.391 -11.703 -3.816 1 97.62 134 TRP B CA 1
ATOM 2326 C C . TRP B 1 134 ? -12.828 -10.32 -4.141 1 97.62 134 TRP B C 1
ATOM 2328 O O . TRP B 1 134 ? -12.766 -9.453 -3.27 1 97.62 134 TRP B O 1
ATOM 2338 N N . GLY B 1 135 ? -12.406 -10.133 -5.367 1 97.25 135 GLY B N 1
ATOM 2339 C CA . GLY B 1 135 ? -11.891 -8.844 -5.797 1 97.25 135 GLY B CA 1
ATOM 2340 C C . GLY B 1 135 ? -12.883 -7.715 -5.629 1 97.25 135 GLY B C 1
ATOM 2341 O O . GLY B 1 135 ? -12.516 -6.613 -5.211 1 97.25 135 GLY B O 1
ATOM 2342 N N . GLN B 1 136 ? -14.086 -7.98 -5.945 1 97.81 136 GLN B N 1
ATOM 2343 C CA . GLN B 1 136 ? -15.141 -6.977 -5.816 1 97.81 136 GLN B CA 1
ATOM 2344 C C . GLN B 1 136 ? -15.336 -6.578 -4.355 1 97.81 136 GLN B C 1
ATOM 2346 O O . GLN B 1 136 ? -15.492 -5.395 -4.043 1 97.81 136 GLN B O 1
ATOM 2351 N N . LEU B 1 137 ? -15.383 -7.535 -3.541 1 98.19 137 LEU B N 1
ATOM 2352 C CA . LEU B 1 137 ? -15.523 -7.27 -2.113 1 98.19 137 LEU B CA 1
ATOM 2353 C C . LEU B 1 137 ? -14.305 -6.523 -1.578 1 98.19 137 LEU B C 1
ATOM 2355 O O . LEU B 1 137 ? -14.438 -5.617 -0.752 1 98.19 137 LEU B O 1
ATOM 2359 N N . HIS B 1 138 ? -13.133 -6.898 -2.082 1 98.25 138 HIS B N 1
ATOM 2360 C CA . HIS B 1 138 ? -11.898 -6.242 -1.666 1 98.25 138 HIS B CA 1
ATOM 2361 C C . HIS B 1 138 ? -11.867 -4.789 -2.127 1 98.25 138 HIS B C 1
ATOM 2363 O O . HIS B 1 138 ? -11.336 -3.926 -1.425 1 98.25 138 HIS B O 1
ATOM 2369 N N . HIS B 1 139 ? -12.477 -4.461 -3.246 1 98 139 HIS B N 1
ATOM 2370 C CA . HIS B 1 139 ? -12.523 -3.088 -3.736 1 98 139 HIS B CA 1
ATOM 2371 C C . HIS B 1 139 ? -13.273 -2.182 -2.766 1 98 139 HIS B C 1
ATOM 2373 O O . HIS B 1 139 ? -12.945 -1.001 -2.635 1 98 139 HIS B O 1
ATOM 2379 N N . VAL B 1 140 ? -14.227 -2.736 -2.105 1 98.06 140 VAL B N 1
ATOM 2380 C CA . VAL B 1 140 ? -14.977 -1.964 -1.12 1 98.06 140 VAL B CA 1
ATOM 2381 C C . VAL B 1 140 ? -14.055 -1.565 0.034 1 98.06 140 VAL B C 1
ATOM 2383 O O . VAL B 1 140 ? -14.055 -0.41 0.463 1 98.06 140 VAL B O 1
ATOM 2386 N N . ARG B 1 141 ? -13.195 -2.506 0.492 1 97.25 141 ARG B N 1
ATOM 2387 C CA . ARG B 1 141 ? -12.219 -2.213 1.535 1 97.25 141 ARG B CA 1
ATOM 2388 C C . ARG B 1 141 ? -11.25 -1.125 1.085 1 97.25 141 ARG B C 1
ATOM 2390 O O . ARG B 1 141 ? -10.906 -0.235 1.864 1 97.25 141 ARG B O 1
ATOM 2397 N N . THR B 1 142 ? -10.883 -1.263 -0.161 1 98.5 142 THR B N 1
ATOM 2398 C CA . THR B 1 142 ? -9.984 -0.267 -0.729 1 98.5 142 THR B CA 1
ATOM 2399 C C . THR B 1 142 ? -10.641 1.111 -0.742 1 98.5 142 THR B C 1
ATOM 2401 O O . THR B 1 142 ? -10.023 2.1 -0.331 1 98.5 142 THR B O 1
ATOM 2404 N N . GLY B 1 143 ? -11.891 1.114 -1.114 1 98.56 143 GLY B N 1
ATOM 2405 C CA . GLY B 1 143 ? -12.617 2.373 -1.148 1 98.56 143 GLY B CA 1
ATOM 2406 C C . GLY B 1 143 ? -12.812 2.984 0.226 1 98.56 143 GLY B C 1
ATOM 2407 O O . GLY B 1 143 ? -12.586 4.18 0.418 1 98.56 143 GLY B O 1
ATOM 2408 N N . ILE B 1 144 ? -13.234 2.205 1.168 1 98.56 144 ILE B N 1
ATOM 2409 C CA . ILE B 1 144 ? -13.461 2.668 2.533 1 98.56 144 ILE B CA 1
ATOM 2410 C C . ILE B 1 144 ? -12.164 3.24 3.102 1 98.56 144 ILE B C 1
ATOM 2412 O O . ILE B 1 144 ? -12.156 4.332 3.676 1 98.56 144 ILE B O 1
ATOM 2416 N N . SER B 1 145 ? -11.086 2.551 2.934 1 98.81 145 SER B N 1
ATOM 2417 C CA . SER B 1 145 ? -9.805 2.975 3.506 1 98.81 145 SER B CA 1
ATOM 2418 C C . SER B 1 145 ? -9.258 4.195 2.781 1 98.81 145 SER B C 1
ATOM 2420 O O . SER B 1 145 ? -8.578 5.031 3.389 1 98.81 145 SER B O 1
ATOM 2422 N N . MET B 1 146 ? -9.586 4.316 1.51 1 98.81 146 MET B N 1
ATOM 2423 C CA . MET B 1 146 ? -9.164 5.504 0.767 1 98.81 146 MET B CA 1
ATOM 2424 C C . MET B 1 146 ? -9.836 6.754 1.323 1 98.81 146 MET B C 1
ATOM 2426 O O . MET B 1 146 ? -9.18 7.781 1.514 1 98.81 146 MET B O 1
ATOM 2430 N N . VAL B 1 147 ? -11.078 6.641 1.602 1 98.69 147 VAL B N 1
ATOM 2431 C CA . VAL B 1 147 ? -11.82 7.766 2.154 1 98.69 147 VAL B CA 1
ATOM 2432 C C . VAL B 1 147 ? -11.297 8.094 3.551 1 98.69 147 VAL B C 1
ATOM 2434 O O . VAL B 1 147 ? -11.094 9.266 3.883 1 98.69 147 VAL B O 1
ATOM 2437 N N . ALA B 1 148 ? -11.133 7.086 4.309 1 98.88 148 ALA B N 1
ATOM 2438 C CA . ALA B 1 148 ? -10.633 7.281 5.668 1 98.88 148 ALA B CA 1
ATOM 2439 C C . ALA B 1 148 ? -9.266 7.953 5.652 1 98.88 148 ALA B C 1
ATOM 2441 O O . ALA B 1 148 ? -9.031 8.922 6.379 1 98.88 148 ALA B O 1
ATOM 2442 N N . PHE B 1 149 ? -8.406 7.453 4.789 1 98.88 149 PHE B N 1
ATOM 2443 C CA . PHE B 1 149 ? -7.047 7.98 4.688 1 98.88 149 PHE B CA 1
ATOM 2444 C C . PHE B 1 149 ? -7.062 9.438 4.234 1 98.88 149 PHE B C 1
ATOM 2446 O O . PHE B 1 149 ? -6.371 10.273 4.812 1 98.88 149 PHE B O 1
ATOM 2453 N N . THR B 1 150 ? -7.832 9.711 3.295 1 97.94 150 THR B N 1
ATOM 2454 C CA . THR B 1 150 ? -7.949 11.086 2.805 1 97.94 150 THR B CA 1
ATOM 2455 C C . THR B 1 150 ? -8.469 12.008 3.902 1 97.94 150 THR B C 1
ATOM 2457 O O . THR B 1 150 ? -7.969 13.117 4.078 1 97.94 150 THR B O 1
ATOM 2460 N N . GLY B 1 151 ? -9.484 11.547 4.629 1 97.5 151 GLY B N 1
ATOM 2461 C CA . GLY B 1 151 ? -9.977 12.32 5.75 1 97.5 151 GLY B CA 1
ATOM 2462 C C . GLY B 1 151 ? -8.914 12.617 6.793 1 97.5 151 GLY B C 1
ATOM 2463 O O . GLY B 1 151 ? -8.859 13.719 7.332 1 97.5 151 GLY B O 1
ATOM 2464 N N . MET B 1 152 ? -8.109 11.672 7.039 1 97.88 152 MET B N 1
ATOM 2465 C CA . MET B 1 152 ? -7.051 11.844 8.031 1 97.88 152 MET B CA 1
ATOM 2466 C C . MET B 1 152 ? -6.008 12.844 7.539 1 97.88 152 MET B C 1
ATOM 2468 O O . MET B 1 152 ? -5.473 13.625 8.328 1 97.88 152 MET B O 1
ATOM 2472 N N . LEU B 1 153 ? -5.73 12.797 6.25 1 97.19 153 LEU B N 1
ATOM 2473 C CA . LEU B 1 153 ? -4.766 13.75 5.711 1 97.19 153 LEU B CA 1
ATOM 2474 C C . LEU B 1 153 ? -5.309 15.172 5.773 1 97.19 153 LEU B C 1
ATOM 2476 O O . LEU B 1 153 ? -4.566 16.109 6.086 1 97.19 153 LEU B O 1
ATOM 2480 N N . VAL B 1 154 ? -6.539 15.312 5.535 1 94.69 154 VAL B N 1
ATOM 2481 C CA . VAL B 1 154 ? -7.176 16.625 5.629 1 94.69 154 VAL B CA 1
ATOM 2482 C C . VAL B 1 154 ? -7.148 17.109 7.078 1 94.69 154 VAL B C 1
ATOM 2484 O O . VAL B 1 154 ? -6.812 18.266 7.348 1 94.69 154 VAL B O 1
ATOM 2487 N N . ALA B 1 155 ? -7.488 16.219 7.93 1 93.75 155 ALA B N 1
ATOM 2488 C CA . ALA B 1 155 ? -7.473 16.578 9.352 1 93.75 155 ALA B CA 1
ATOM 2489 C C . ALA B 1 155 ? -6.07 16.969 9.805 1 93.75 155 ALA B C 1
ATOM 2491 O O . ALA B 1 155 ? -5.898 17.891 10.586 1 93.75 155 ALA B O 1
ATOM 2492 N N . LEU B 1 156 ? -5.18 16.234 9.32 1 92.31 156 LEU B N 1
ATOM 2493 C CA . LEU B 1 156 ? -3.789 16.453 9.688 1 92.31 156 LEU B CA 1
ATOM 2494 C C . LEU B 1 156 ? -3.289 17.797 9.156 1 92.31 156 LEU B C 1
ATOM 2496 O O . LEU B 1 156 ? -2.469 18.453 9.805 1 92.31 156 LEU B O 1
ATOM 2500 N N . SER B 1 157 ? -3.674 18.203 7.969 1 87.19 157 SER B N 1
ATOM 2501 C CA . SER B 1 157 ? -3.246 19.438 7.316 1 87.19 157 SER B CA 1
ATOM 2502 C C . SER B 1 157 ? -3.932 20.656 7.934 1 87.19 157 SER B C 1
ATOM 2504 O O . SER B 1 157 ? -3.508 21.797 7.711 1 87.19 157 SER B O 1
ATOM 2506 N N . ASP B 1 158 ? -4.848 20.516 8.797 1 70.94 158 ASP B N 1
ATOM 2507 C CA . ASP B 1 158 ? -5.641 21.594 9.367 1 70.94 158 ASP B CA 1
ATOM 2508 C C . ASP B 1 158 ? -6.164 22.516 8.273 1 70.94 158 ASP B C 1
ATOM 2510 O O . ASP B 1 158 ? -6.254 23.734 8.477 1 70.94 158 ASP B O 1
ATOM 2514 N N . SER B 1 159 ? -6.074 22.141 7.102 1 53.09 159 SER B N 1
ATOM 2515 C CA . SER B 1 159 ? -6.43 22.969 5.953 1 53.09 159 SER B CA 1
ATOM 2516 C C . SER B 1 159 ? -7.855 23.484 6.07 1 53.09 159 SER B C 1
ATOM 2518 O O . SER B 1 159 ? -8.242 24.422 5.367 1 53.09 159 SER B O 1
ATOM 2520 N N . PHE B 1 160 ? -8.719 22.922 6.789 1 47.88 160 PHE B N 1
ATOM 2521 C CA . PHE B 1 160 ? -10.031 23.562 6.844 1 47.88 160 PHE B CA 1
ATOM 2522 C C . PHE B 1 160 ? -10.125 24.516 8.023 1 47.88 160 PHE B C 1
ATOM 2524 O O . PHE B 1 160 ? -9.938 24.125 9.172 1 47.88 160 PHE B O 1
ATOM 2531 N N . PRO B 1 161 ? -9.781 25.844 7.664 1 44.31 161 PRO B N 1
ATOM 2532 C CA . PRO B 1 161 ? -9.781 26.953 8.625 1 44.31 161 PRO B CA 1
ATOM 2533 C C . PRO B 1 161 ? -10.953 26.875 9.609 1 44.31 161 PRO B C 1
ATOM 2535 O O . PRO B 1 161 ? -12.102 26.703 9.195 1 44.31 161 PRO B O 1
ATOM 2538 N N . VAL B 1 162 ? -10.828 26.203 10.594 1 42.78 162 VAL B N 1
ATOM 2539 C CA . VAL B 1 162 ? -11.859 26.5 11.586 1 42.78 162 VAL B CA 1
ATOM 2540 C C . VAL B 1 162 ? -11.711 27.938 12.078 1 42.78 162 VAL B C 1
ATOM 2542 O O . VAL B 1 162 ? -10.602 28.453 12.172 1 42.78 162 VAL B O 1
ATOM 2545 N N . GLU B 1 163 ? -12.609 28.766 11.844 1 40.44 163 GLU B N 1
ATOM 2546 C CA . GLU B 1 163 ? -12.805 30.031 12.531 1 40.44 163 GLU B CA 1
ATOM 2547 C C . GLU B 1 163 ? -12.336 29.953 13.984 1 40.44 163 GLU B C 1
ATOM 2549 O O . GLU B 1 163 ? -12.891 29.188 14.773 1 40.44 163 GLU B O 1
ATOM 2554 N N . LYS B 1 164 ? -11.031 29.844 14.18 1 42.66 164 LYS B N 1
ATOM 2555 C CA . LYS B 1 164 ? -10.562 29.953 15.555 1 42.66 164 LYS B CA 1
ATOM 2556 C C . LYS B 1 164 ? -11.039 31.234 16.219 1 42.66 164 LYS B C 1
ATOM 2558 O O . LYS B 1 164 ? -10.82 32.344 15.68 1 42.66 164 LYS B O 1
ATOM 2563 N N . THR B 1 165 ? -12.062 31.219 16.75 1 36.34 165 THR B N 1
ATOM 2564 C CA . THR B 1 165 ? -12.453 32.375 17.562 1 36.34 165 THR B CA 1
ATOM 2565 C C . THR B 1 165 ? -11.406 32.656 18.625 1 36.34 165 THR B C 1
ATOM 2567 O O . THR B 1 165 ? -11.188 31.859 19.531 1 36.34 165 THR B O 1
ATOM 2570 N N . ILE B 1 166 ? -10.406 33.219 18.266 1 38.06 166 ILE B N 1
ATOM 2571 C CA . ILE B 1 166 ? -9.477 33.781 19.234 1 38.06 166 ILE B CA 1
ATOM 2572 C C . ILE B 1 166 ? -10.211 34.75 20.172 1 38.06 166 ILE B C 1
ATOM 2574 O O . ILE B 1 166 ? -10.711 35.781 19.734 1 38.06 166 ILE B O 1
ATOM 2578 N N . VAL B 1 167 ? -10.789 34.312 21.312 1 33.59 167 VAL B N 1
ATOM 2579 C CA . VAL B 1 167 ? -11.312 35.219 22.328 1 33.59 167 VAL B CA 1
ATOM 2580 C C . VAL B 1 167 ? -10.156 35.812 23.109 1 33.59 167 VAL B C 1
ATOM 2582 O O . VAL B 1 167 ? -9.406 35.125 23.781 1 33.59 167 VAL B O 1
ATOM 2585 N N . VAL B 1 168 ? -9.555 36.812 22.656 1 39.09 168 VAL B N 1
ATOM 2586 C CA . VAL B 1 168 ? -8.68 37.719 23.422 1 39.09 168 VAL B CA 1
ATOM 2587 C C . VAL B 1 168 ? -9.43 38.25 24.641 1 39.09 168 VAL B C 1
ATOM 2589 O O . VAL B 1 168 ? -10.445 38.938 24.5 1 39.09 168 VAL B O 1
ATOM 2592 N N . THR B 1 169 ? -9.289 37.531 25.844 1 31.66 169 THR B N 1
ATOM 2593 C CA . THR B 1 169 ? -9.68 38.25 27.062 1 31.66 169 THR B CA 1
ATOM 2594 C C . THR B 1 169 ? -8.617 39.25 27.453 1 31.66 169 THR B C 1
ATOM 2596 O O . THR B 1 169 ? -7.422 39 27.312 1 31.66 169 THR B O 1
#

Solvent-accessible surface area (backbone atoms only — not comparable to full-atom values): 16211 Å² total; per-residue (Å²): 124,82,45,71,54,52,52,25,44,46,47,13,40,51,27,28,21,34,37,28,8,27,39,43,34,40,60,62,16,52,49,52,17,59,72,68,38,91,64,55,40,83,46,51,21,48,32,48,26,44,26,47,57,38,42,53,55,52,43,52,51,25,32,50,50,13,12,53,25,16,34,50,32,12,61,72,25,46,83,83,35,51,69,49,10,52,35,22,34,51,19,11,48,44,32,48,46,48,56,60,48,38,60,73,75,38,41,70,61,49,56,50,52,43,31,38,68,55,32,52,73,64,30,60,68,52,47,52,54,51,47,51,50,49,49,56,58,48,45,50,52,25,49,45,28,46,52,19,33,51,36,33,47,47,44,42,46,55,55,68,76,63,85,72,77,76,76,82,127,122,82,45,73,55,52,52,26,43,48,46,12,40,51,27,27,21,35,37,27,7,27,39,42,34,41,60,61,16,52,50,52,17,58,73,67,34,92,56,55,46,82,47,52,19,49,32,49,26,44,26,46,57,38,42,52,56,52,44,51,52,24,31,51,49,12,14,53,24,15,34,50,31,12,61,71,25,47,84,83,36,51,69,49,11,50,34,22,33,51,20,10,48,44,33,46,47,48,57,58,48,38,60,73,74,38,41,70,60,48,56,50,52,43,32,36,69,57,33,52,73,65,32,61,69,53,47,52,54,52,48,51,51,49,48,55,58,47,45,51,52,26,50,46,28,44,53,18,31,51,36,33,48,47,44,41,47,56,55,69,76,63,84,71,76,75,76,82,127

Organism: Pythium oligandrum (NCBI:txid41045)

pLDDT: mean 90.75, std 15.01, range [31.17, 98.94]

Sequence (338 aa):
MVTTEALLEIAAAATSGLFVGGALYTSVVQQPAFLECATTNEFRAPYFSRAYAHAARLQSRLSIVSSVSAIAAGILLRESDSTNSKLWLASGSLMLTIIPYTIVRMLKLNFQLIDTANCIKQGDKWMEENFRRWGQLHHVRTGISMVAFTGMLVALSDSFPVEKTIVVTMVTTEALLEIAAAATSGLFVGGALYTSVVQQPAFLECATTNEFRAPYFSRAYAHAARLQSRLSIVSSVSAIAAGILLRESDSTNSKLWLASGSLMLTIIPYTIVRMLKLNFQLIDTANCIKQGDKWMEENFRRWGQLHHVRTGISMVAFTGMLVALSDSFPVEKTIVVT